Protein AF-0000000072269026 (afdb_homodimer)

Sequence (252 aa):
MTDRIDLPRPPQAQGARHLLASARHSLAGLRRLLQETAFRHELAGGAAGLALLLAGRASFPEILGAAVLFLLLVAAEALNTAIEVVVDHLAPGWAEFARDAKDLGSLAVLCLILANVAFVAYAILGMTDRIDLPRPPQAQGARHLLASARHSLAGLRRLLQETAFRHELAGGAAGLALLLAGRASFPEILGAAVLFLLLVAAEALNTAIEVVVDHLAPGWAEFARDAKDLGSLAVLCLILANVAFVAYAILG

Foldseek 3Di:
DDPPPPDPPDDDPCPVVVVVVVVVVVVVLVVVLVVDPVVVVLVVVLVVLLVLLVVLVFDPVLNVVLVVLSVVLVVLSSVLVVLLVVLCVVPVDDDDVSVVSNVVSVVSSVVSVVVSVVSSCVRNVD/DPPPPPPDPPCPVCVVVVVVVVVVVVVVLVVVLVVDPVVVVLVVVLVVLLVLLVVLVFDPVLNVVLVVLSVVLVVLSSVLVVLLVVLCVVPVDDDPVNVVSNVVSVVSSVVSVVVNVVSSCVRRVD

InterPro domains:
  IPR000829 DAGK family [PF01219] (25-121)
  IPR000829 DAGK family [PS01069] (77-88)
  IPR000829 DAGK family [PTHR34299] (12-125)
  IPR033718 Diacylglycerol kinase, prokaryotic [cd14264] (17-124)
  IPR036945 Diacylglycerol kinase (DAGK) superfamily [G3DSA:1.10.287.3610] (8-126)

Solvent-accessible surface area (backbone atoms only — not comparable to full-atom values): 13526 Å² total; per-residue (Å²): 136,82,78,77,77,78,70,76,74,85,75,78,72,49,55,61,50,43,49,50,52,42,48,53,34,18,52,52,15,46,61,58,45,63,71,35,67,70,48,48,51,49,52,52,48,50,52,50,50,51,52,49,35,60,75,59,64,47,51,68,70,53,50,50,51,51,52,38,43,48,33,53,35,52,19,42,45,25,44,31,49,21,50,42,40,51,34,42,70,76,36,76,66,89,43,68,70,43,52,51,51,47,52,52,32,51,47,58,36,47,54,36,50,50,52,44,52,51,50,54,49,46,59,65,72,104,136,84,78,79,78,78,71,76,74,77,73,66,70,53,50,58,51,42,46,51,51,48,47,54,54,49,53,52,50,48,58,58,44,63,71,33,67,70,49,50,52,47,51,51,50,50,51,52,51,50,51,50,36,60,74,60,63,46,51,67,69,54,50,49,51,51,50,53,42,47,51,52,33,52,50,41,45,51,52,31,50,52,50,44,55,53,36,45,69,77,37,78,63,90,42,70,55,46,51,49,26,47,15,13,25,43,28,20,38,48,31,35,49,51,37,43,52,53,50,52,50,43,59,64,69,105

Organism: Cereibacter sphaeroides (strain ATCC 17023 / DSM 158 / JCM 6121 / CCUG 31486 / LMG 2827 / NBRC 12203 / NCIMB 8253 / ATH 2.4.1.) (NCBI:txid272943)

Structure (mmCIF, N/CA/C/O backbone):
data_AF-0000000072269026-model_v1
#
loop_
_entity.id
_entity.type
_entity.pdbx_description
1 polymer 'Diacylglycerol kinase'
#
loop_
_atom_site.group_PDB
_atom_site.id
_atom_site.type_symbol
_atom_site.label_atom_id
_atom_site.label_alt_id
_atom_site.label_comp_id
_atom_site.label_asym_id
_atom_site.label_entity_id
_atom_site.label_seq_id
_atom_site.pdbx_PDB_ins_code
_atom_site.Cartn_x
_atom_site.Cartn_y
_atom_site.Cartn_z
_atom_site.occupancy
_atom_site.B_iso_or_equiv
_atom_site.auth_seq_id
_atom_site.auth_comp_id
_atom_site.auth_asym_id
_atom_site.auth_atom_id
_atom_site.pdbx_PDB_model_num
ATOM 1 N N . MET A 1 1 ? -41 28.266 20.516 1 33.44 1 MET A N 1
ATOM 2 C CA . MET A 1 1 ? -39.906 27.344 20.812 1 33.44 1 MET A CA 1
ATOM 3 C C . MET A 1 1 ? -39.875 26.203 19.812 1 33.44 1 MET A C 1
ATOM 5 O O . MET A 1 1 ? -40.625 25.234 19.922 1 33.44 1 MET A O 1
ATOM 9 N N . THR A 1 2 ? -39.781 26.406 18.469 1 36.34 2 THR A N 1
ATOM 10 C CA . THR A 1 2 ? -39.875 25.531 17.312 1 36.34 2 THR A CA 1
ATOM 11 C C . THR A 1 2 ? -38.75 24.516 17.297 1 36.34 2 THR A C 1
ATOM 13 O O . THR A 1 2 ? -37.562 24.891 17.344 1 36.34 2 THR A O 1
ATOM 16 N N . ASP A 1 3 ? -38.969 23.281 17.812 1 35.44 3 ASP A N 1
ATOM 17 C CA . ASP A 1 3 ? -38.156 22.078 17.859 1 35.44 3 ASP A CA 1
ATOM 18 C C . ASP A 1 3 ? -37.594 21.75 16.484 1 35.44 3 ASP A C 1
ATOM 20 O O . ASP A 1 3 ? -38.344 21.453 15.555 1 35.44 3 ASP A O 1
ATOM 24 N N . ARG A 1 4 ? -36.562 22.453 16.062 1 39.19 4 ARG A N 1
ATOM 25 C CA . ARG A 1 4 ? -35.812 22.031 14.875 1 39.19 4 ARG A CA 1
ATOM 26 C C . ARG A 1 4 ? -35.562 20.531 14.891 1 39.19 4 ARG A C 1
ATOM 28 O O . ARG A 1 4 ? -34.938 20 15.805 1 39.19 4 ARG A O 1
ATOM 35 N N . ILE A 1 5 ? -36.5 19.703 14.43 1 35.91 5 ILE A N 1
ATOM 36 C CA . ILE A 1 5 ? -36.406 18.266 14.219 1 35.91 5 ILE A CA 1
ATOM 37 C C . ILE A 1 5 ? -35.094 17.953 13.477 1 35.91 5 ILE A C 1
ATOM 39 O O . ILE A 1 5 ? -34.875 18.438 12.367 1 35.91 5 ILE A O 1
ATOM 43 N N . ASP A 1 6 ? -33.969 17.75 14.164 1 36.75 6 ASP A N 1
ATOM 44 C CA . ASP A 1 6 ? -32.719 17.172 13.672 1 36.75 6 ASP A CA 1
ATOM 45 C C . ASP A 1 6 ? -32.969 15.914 12.844 1 36.75 6 ASP A C 1
ATOM 47 O O . ASP A 1 6 ? -33.406 14.898 13.375 1 36.75 6 ASP A O 1
ATOM 51 N N . LEU A 1 7 ? -33.531 15.977 11.672 1 37.97 7 LEU A N 1
ATOM 52 C CA . LEU A 1 7 ? -33.656 14.797 10.82 1 37.97 7 LEU A CA 1
ATOM 53 C C . LEU A 1 7 ? -32.344 14.031 10.742 1 37.97 7 LEU A C 1
ATOM 55 O O . LEU A 1 7 ? -31.281 14.633 10.672 1 37.97 7 LEU A O 1
ATOM 59 N N . PRO A 1 8 ? -32.312 12.742 11.195 1 36.38 8 PRO A N 1
ATOM 60 C CA . PRO A 1 8 ? -31.094 11.906 11.172 1 36.38 8 PRO A CA 1
ATOM 61 C C . PRO A 1 8 ? -30.484 11.805 9.781 1 36.38 8 PRO A C 1
ATOM 63 O O . PRO A 1 8 ? -31.188 11.914 8.773 1 36.38 8 PRO A O 1
ATOM 66 N N . ARG A 1 9 ? -29.375 12.336 9.453 1 39.66 9 ARG A N 1
ATOM 67 C CA . ARG A 1 9 ? -28.641 12.133 8.211 1 39.66 9 ARG A CA 1
ATOM 68 C C . ARG A 1 9 ? -28.719 10.68 7.754 1 39.66 9 ARG A C 1
ATOM 7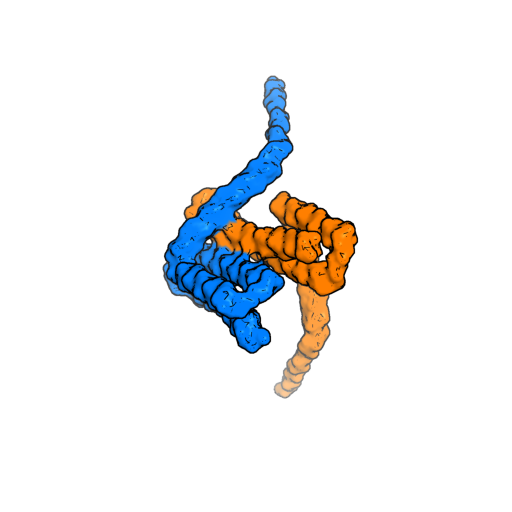0 O O . ARG A 1 9 ? -28.562 9.766 8.555 1 39.66 9 ARG A O 1
ATOM 77 N N . PRO A 1 10 ? -29.453 10.375 6.711 1 37.47 10 PRO A N 1
ATOM 78 C CA . PRO A 1 10 ? -29.625 8.984 6.305 1 37.47 10 PRO A CA 1
ATOM 79 C C . PRO A 1 10 ? -28.328 8.195 6.289 1 37.47 10 PRO A C 1
ATOM 81 O O . PRO A 1 10 ? -27.281 8.727 5.891 1 37.47 10 PRO A O 1
ATOM 84 N N . PRO A 1 11 ? -28.172 7.184 7.105 1 35.5 11 PRO A N 1
ATOM 85 C CA . PRO A 1 11 ? -27.016 6.32 7.379 1 35.5 11 PRO A CA 1
ATOM 86 C C . PRO A 1 11 ? -26.438 5.699 6.109 1 35.5 11 PRO A C 1
ATOM 88 O O . PRO A 1 11 ? -25.234 5.43 6.051 1 35.5 11 PRO A O 1
ATOM 91 N N . GLN A 1 12 ? -27.188 4.805 5.273 1 37.12 12 GLN A N 1
ATOM 92 C CA . GLN A 1 12 ? -26.969 3.473 4.719 1 37.12 12 GLN A CA 1
ATOM 93 C C . GLN A 1 12 ? -26.141 3.541 3.438 1 37.12 12 GLN A C 1
ATOM 95 O O . GLN A 1 12 ? -25.656 2.518 2.951 1 37.12 12 GLN A O 1
ATOM 100 N N . ALA A 1 13 ? -26.469 4.328 2.504 1 38.69 13 ALA A N 1
ATOM 101 C CA . ALA A 1 13 ? -25.953 4.418 1.138 1 38.69 13 ALA A CA 1
ATOM 102 C C . ALA A 1 13 ? -24.469 4.762 1.13 1 38.69 13 ALA A C 1
ATOM 104 O O . ALA A 1 13 ? -23.875 4.953 0.066 1 38.69 13 ALA A O 1
ATOM 105 N N . GLN A 1 14 ? -23.844 5.012 2.162 1 42.94 14 GLN A N 1
ATOM 106 C CA . GLN A 1 14 ? -22.516 5.535 2.461 1 42.94 14 GLN A CA 1
ATOM 107 C C . GLN A 1 14 ? -21.438 4.5 2.17 1 42.94 14 GLN A C 1
ATOM 109 O O . GLN A 1 14 ? -20.281 4.852 1.914 1 42.94 14 GLN A O 1
ATOM 114 N N . GLY A 1 15 ? -21.906 3.291 2.266 1 40.97 15 GLY A N 1
ATOM 115 C CA . GLY A 1 15 ? -20.891 2.271 2.152 1 40.97 15 GLY A CA 1
ATOM 116 C C . GLY A 1 15 ? -20.266 2.191 0.767 1 40.97 15 GLY A C 1
ATOM 117 O O . GLY A 1 15 ? -19.047 2.326 0.612 1 40.97 15 GLY A O 1
ATOM 118 N N . ALA A 1 16 ? -21.188 1.734 -0.17 1 46.28 16 ALA A N 1
ATOM 119 C CA . ALA A 1 16 ? -20.734 1.634 -1.555 1 46.28 16 ALA A CA 1
ATOM 120 C C . ALA A 1 16 ? -20.25 2.984 -2.072 1 46.28 16 ALA A C 1
ATOM 122 O O . ALA A 1 16 ? -19.281 3.053 -2.834 1 46.28 16 ALA A O 1
ATOM 123 N N . ARG A 1 17 ? -21.078 3.879 -1.782 1 43.44 17 ARG A N 1
ATOM 124 C CA . ARG A 1 17 ? -20.672 5.223 -2.174 1 43.44 17 ARG A CA 1
ATOM 125 C C . ARG A 1 17 ? -19.297 5.57 -1.589 1 43.44 17 ARG A C 1
ATOM 127 O O . ARG A 1 17 ? -18.516 6.285 -2.213 1 43.44 17 ARG A O 1
ATOM 134 N N . HIS A 1 18 ? -19.172 4.961 -0.361 1 53.09 18 HIS A N 1
ATOM 135 C CA . HIS A 1 18 ? -17.875 5.148 0.279 1 53.09 18 HIS A CA 1
ATOM 136 C C . HIS A 1 18 ? -16.797 4.348 -0.428 1 53.09 18 HIS A C 1
ATOM 138 O O . HIS A 1 18 ? -15.672 4.836 -0.617 1 53.09 18 HIS A O 1
ATOM 144 N N . LEU A 1 19 ? -17.297 3.199 -0.95 1 57.72 19 LEU A N 1
ATOM 145 C CA . LEU A 1 19 ? -16.328 2.406 -1.703 1 57.72 19 LEU A CA 1
ATOM 146 C C . LEU A 1 19 ? -15.992 3.082 -3.027 1 57.72 19 LEU A C 1
ATOM 148 O O . LEU A 1 19 ? -14.82 3.117 -3.426 1 57.72 19 LEU A O 1
ATOM 152 N N . LEU A 1 20 ? -17.062 3.525 -3.688 1 56.41 20 LEU A N 1
ATOM 153 C CA . LEU A 1 20 ? -16.859 4.223 -4.957 1 56.41 20 LEU A CA 1
ATOM 154 C C . LEU A 1 20 ? -16.109 5.527 -4.75 1 56.41 20 LEU A C 1
ATOM 156 O O . LEU A 1 20 ? -15.273 5.906 -5.578 1 56.41 20 LEU A O 1
ATOM 160 N N . ALA A 1 21 ? -16.547 6.258 -3.764 1 61.12 21 ALA A N 1
ATOM 161 C CA . ALA A 1 21 ? -15.812 7.473 -3.447 1 61.12 21 ALA A CA 1
ATOM 162 C C . ALA A 1 21 ? -14.344 7.168 -3.172 1 61.12 21 ALA A C 1
ATOM 164 O O . ALA A 1 21 ? -13.453 7.902 -3.611 1 61.12 21 ALA A O 1
ATOM 165 N N . SER A 1 22 ? -14.211 5.977 -2.723 1 72.81 22 SER A N 1
ATOM 166 C CA . SER A 1 22 ? -12.852 5.52 -2.471 1 72.81 22 SER A CA 1
ATOM 167 C C . SER A 1 22 ? -12.125 5.199 -3.775 1 72.81 22 SER A C 1
ATOM 169 O O . SER A 1 22 ? -10.961 5.551 -3.941 1 72.81 22 SER A O 1
ATOM 171 N N . ALA A 1 23 ? -12.883 4.762 -4.73 1 84.62 23 ALA A N 1
ATOM 172 C CA . ALA A 1 23 ? -12.273 4.469 -6.027 1 84.62 23 ALA A CA 1
ATOM 173 C C . ALA A 1 23 ? -11.852 5.75 -6.738 1 84.62 23 ALA A C 1
ATOM 175 O O . ALA A 1 23 ? -10.797 5.789 -7.379 1 84.62 23 ALA A O 1
ATOM 176 N N . ARG A 1 24 ? -12.625 6.754 -6.582 1 89.81 24 ARG A N 1
ATOM 177 C CA . ARG A 1 24 ? -12.281 8.047 -7.172 1 89.81 24 ARG A CA 1
ATOM 178 C C . ARG A 1 24 ? -11.016 8.617 -6.543 1 89.81 24 ARG A C 1
ATOM 180 O O . ARG A 1 24 ? -10.164 9.164 -7.246 1 89.81 24 ARG A O 1
ATOM 187 N N . HIS A 1 25 ? -10.906 8.492 -5.27 1 93.38 25 HIS A N 1
ATOM 188 C CA . HIS A 1 25 ? -9.719 8.969 -4.574 1 93.38 25 HIS A CA 1
ATOM 189 C C . HIS A 1 25 ? -8.477 8.195 -5.012 1 93.38 25 HIS A C 1
ATOM 191 O O . HIS A 1 25 ? -7.426 8.789 -5.258 1 93.38 25 HIS A O 1
ATOM 197 N N . SER A 1 26 ? -8.664 6.953 -5.152 1 96.12 26 SER A N 1
ATOM 198 C CA . SER A 1 26 ? -7.539 6.121 -5.562 1 96.12 26 SER A CA 1
ATOM 199 C C . SER A 1 26 ? -7.125 6.422 -7 1 96.12 26 SER A C 1
ATOM 201 O O . SER A 1 26 ? -5.93 6.445 -7.312 1 96.12 26 SER A O 1
ATOM 203 N N . LEU A 1 27 ? -8.07 6.684 -7.883 1 96.44 27 LEU A N 1
ATOM 204 C CA . LEU A 1 27 ? -7.754 7.035 -9.258 1 96.44 27 LEU A CA 1
ATOM 205 C C . LEU A 1 27 ? -7.047 8.383 -9.328 1 96.44 27 LEU A C 1
ATOM 207 O O . LEU A 1 27 ? -6.121 8.57 -10.125 1 96.44 27 LEU A O 1
ATOM 211 N N . ALA A 1 28 ? -7.48 9.281 -8.539 1 97.5 28 ALA A N 1
ATOM 212 C CA . ALA A 1 28 ? -6.785 10.562 -8.453 1 97.5 28 ALA A CA 1
ATOM 213 C C . ALA A 1 28 ? -5.359 10.383 -7.945 1 97.5 28 ALA A C 1
ATOM 215 O O . ALA A 1 28 ? -4.434 11.039 -8.43 1 97.5 28 ALA A O 1
ATOM 216 N N . GLY A 1 29 ? -5.199 9.492 -6.973 1 98.19 29 GLY A N 1
ATOM 217 C CA . GLY A 1 29 ? -3.869 9.148 -6.5 1 98.19 29 GLY A CA 1
ATOM 218 C C . GLY A 1 29 ? -2.975 8.586 -7.586 1 98.19 29 GLY A C 1
ATOM 219 O O . GLY A 1 29 ? -1.787 8.906 -7.652 1 98.19 29 GLY A O 1
ATOM 220 N N . LEU A 1 30 ? -3.592 7.82 -8.406 1 98.44 30 LEU A N 1
ATOM 221 C CA . LEU A 1 30 ? -2.842 7.25 -9.523 1 98.44 30 LEU A CA 1
ATOM 222 C C . LEU A 1 30 ? -2.414 8.336 -10.5 1 98.44 30 LEU A C 1
ATOM 224 O O . LEU A 1 30 ? -1.271 8.344 -10.969 1 98.44 30 LEU A O 1
ATOM 228 N N . ARG A 1 31 ? -3.307 9.195 -10.859 1 98.19 31 ARG A N 1
ATOM 229 C CA . ARG A 1 31 ? -2.973 10.305 -11.742 1 98.19 31 ARG A CA 1
ATOM 230 C C . ARG A 1 31 ? -1.84 11.148 -11.156 1 98.19 31 ARG A C 1
ATOM 232 O O . ARG A 1 31 ? -0.935 11.562 -11.883 1 98.19 31 ARG A O 1
ATOM 239 N N . ARG A 1 32 ? -1.885 11.367 -9.898 1 98.31 32 ARG A N 1
ATOM 240 C CA . ARG A 1 32 ? -0.821 12.102 -9.227 1 98.31 32 ARG A CA 1
ATOM 241 C C . ARG A 1 32 ? 0.497 11.336 -9.281 1 98.31 32 ARG A C 1
ATOM 243 O O . ARG A 1 32 ? 1.552 11.922 -9.531 1 98.31 32 ARG A O 1
ATOM 250 N N . LEU A 1 33 ? 0.414 10.086 -9.008 1 98.62 33 LEU A N 1
ATOM 251 C CA . LEU A 1 33 ? 1.604 9.242 -8.961 1 98.62 33 LEU A CA 1
ATOM 252 C C . LEU A 1 33 ? 2.254 9.156 -10.344 1 98.62 33 LEU A C 1
ATOM 254 O O . LEU A 1 33 ? 3.48 9.078 -10.445 1 98.62 33 LEU A O 1
ATOM 258 N N . LEU A 1 34 ? 1.464 9.211 -11.383 1 98.56 34 LEU A N 1
ATOM 259 C CA . LEU A 1 34 ? 1.947 9.109 -12.75 1 98.56 34 LEU A CA 1
ATOM 260 C C . LEU A 1 34 ? 2.809 10.32 -13.117 1 98.56 34 LEU A C 1
ATOM 262 O O . LEU A 1 34 ? 3.549 10.281 -14.102 1 98.56 34 LEU A O 1
ATOM 266 N N . GLN A 1 35 ? 2.736 11.312 -12.367 1 98.31 35 GLN A N 1
ATOM 267 C CA . GLN A 1 35 ? 3.543 12.5 -12.625 1 98.31 35 GLN A CA 1
ATOM 268 C C . GLN A 1 35 ? 4.98 12.305 -12.148 1 98.31 35 GLN A C 1
ATOM 270 O O . GLN A 1 35 ? 5.863 13.094 -12.484 1 98.31 35 GLN A O 1
ATOM 275 N N . GLU A 1 36 ? 5.215 11.312 -11.359 1 98.5 36 GLU A N 1
ATOM 276 C CA . GLU A 1 36 ? 6.547 11.031 -10.82 1 98.5 36 GLU A CA 1
ATOM 277 C C . GLU A 1 36 ? 7.398 10.266 -11.828 1 98.5 36 GLU A C 1
ATOM 279 O O . GLU A 1 36 ? 6.996 9.203 -12.305 1 98.5 36 GLU A O 1
ATOM 284 N N . THR A 1 37 ? 8.578 10.789 -12.102 1 98.25 37 THR A N 1
ATOM 285 C CA . THR A 1 37 ? 9.5 10.125 -13.016 1 98.25 37 THR A CA 1
ATOM 286 C C . THR A 1 37 ? 9.859 8.734 -12.5 1 98.25 37 THR A C 1
ATOM 288 O O . THR A 1 37 ? 9.898 7.773 -13.273 1 98.25 37 THR A O 1
ATOM 291 N N . ALA A 1 38 ? 10.125 8.633 -11.195 1 98.19 38 ALA A N 1
ATOM 292 C CA . ALA A 1 38 ? 10.469 7.348 -10.594 1 98.19 38 ALA A CA 1
ATOM 293 C C . ALA A 1 38 ? 9.375 6.316 -10.852 1 98.19 38 ALA A C 1
ATOM 295 O O . ALA A 1 38 ? 9.664 5.16 -11.172 1 98.19 38 ALA A O 1
ATOM 296 N N . PHE A 1 39 ? 8.133 6.711 -10.742 1 98.75 39 PHE A N 1
ATOM 297 C CA . PHE A 1 39 ? 7.039 5.77 -10.945 1 98.75 39 PHE A CA 1
ATOM 298 C C . PHE A 1 39 ? 6.953 5.34 -12.406 1 98.75 39 PHE A C 1
ATOM 300 O O . PHE A 1 39 ? 6.695 4.172 -12.695 1 98.75 39 PHE A O 1
ATOM 307 N N . ARG A 1 40 ? 7.129 6.211 -13.305 1 98.75 40 ARG A N 1
ATOM 308 C CA . ARG A 1 40 ? 7.121 5.871 -14.719 1 98.75 40 ARG A CA 1
ATOM 309 C C . ARG A 1 40 ? 8.211 4.852 -15.047 1 98.75 40 ARG A C 1
ATOM 311 O O . ARG A 1 40 ? 8.008 3.953 -15.859 1 98.75 40 ARG A O 1
ATOM 318 N N . HIS A 1 41 ? 9.328 5.008 -14.422 1 98.56 41 HIS A N 1
ATOM 319 C CA . HIS A 1 41 ? 10.391 4.02 -14.586 1 98.56 41 HIS A CA 1
ATOM 320 C C . HIS A 1 41 ? 9.984 2.668 -14.016 1 98.56 41 HIS A C 1
ATOM 322 O O . HIS A 1 41 ? 10.266 1.626 -14.609 1 98.56 41 HIS A O 1
ATOM 328 N N . GLU A 1 42 ? 9.352 2.705 -12.898 1 98.81 42 GLU A N 1
ATOM 329 C CA . GLU A 1 42 ? 8.883 1.464 -12.289 1 98.81 42 GLU A CA 1
ATOM 330 C C . GLU A 1 42 ? 7.848 0.773 -13.172 1 98.81 42 GLU A C 1
ATOM 332 O O . GLU A 1 42 ? 7.859 -0.451 -13.312 1 98.81 42 GLU A O 1
ATOM 337 N N . LEU A 1 43 ? 6.941 1.557 -13.742 1 98.75 43 LEU A N 1
ATOM 338 C CA . LEU A 1 43 ? 5.949 0.993 -14.648 1 98.75 43 LEU A CA 1
ATOM 339 C C . LEU A 1 43 ? 6.621 0.333 -15.852 1 98.75 43 LEU A C 1
ATOM 341 O O . LEU A 1 43 ? 6.23 -0.76 -16.266 1 98.75 43 LEU A O 1
ATOM 345 N N . ALA A 1 44 ? 7.582 1.007 -16.391 1 98.62 44 ALA A N 1
ATOM 346 C CA . ALA A 1 44 ? 8.336 0.445 -17.516 1 98.62 44 ALA A CA 1
ATOM 347 C C . ALA A 1 44 ? 9.047 -0.84 -17.109 1 98.62 44 ALA A C 1
ATOM 349 O O . ALA A 1 44 ? 9.039 -1.826 -17.844 1 98.62 44 ALA A O 1
ATOM 350 N N . GLY A 1 45 ? 9.68 -0.799 -15.953 1 98.56 45 GLY A N 1
ATOM 351 C CA . GLY A 1 45 ? 10.32 -1.999 -15.43 1 98.56 45 GLY A CA 1
ATOM 352 C C . GLY A 1 45 ? 9.344 -3.145 -15.219 1 98.56 45 GLY A C 1
ATOM 353 O O . GLY A 1 45 ? 9.648 -4.293 -15.531 1 98.56 45 GLY A O 1
ATOM 354 N N . GLY A 1 46 ? 8.195 -2.801 -14.609 1 98.5 46 GLY A N 1
ATOM 355 C CA . GLY A 1 46 ? 7.168 -3.812 -14.438 1 98.5 46 GLY A CA 1
ATOM 356 C C . GLY A 1 46 ? 6.715 -4.434 -15.75 1 98.5 46 GLY A C 1
ATOM 357 O O . GLY A 1 46 ? 6.543 -5.648 -15.836 1 98.5 46 GLY A O 1
ATOM 358 N N . ALA A 1 47 ? 6.512 -3.613 -16.766 1 98.44 47 ALA A N 1
ATOM 359 C CA . ALA A 1 47 ? 6.121 -4.094 -18.094 1 98.44 47 ALA A CA 1
ATOM 360 C C . ALA A 1 47 ? 7.199 -4.992 -18.688 1 98.44 47 ALA A C 1
ATOM 362 O O . ALA A 1 47 ? 6.898 -6.035 -19.266 1 98.44 47 ALA A O 1
ATOM 363 N N . ALA A 1 48 ? 8.367 -4.605 -18.578 1 98.25 48 ALA A N 1
ATOM 364 C CA . ALA A 1 48 ? 9.484 -5.414 -19.062 1 98.25 48 ALA A CA 1
ATOM 365 C C . ALA A 1 48 ? 9.547 -6.754 -18.344 1 98.25 48 ALA A C 1
ATOM 367 O O . ALA A 1 48 ? 9.758 -7.797 -18.969 1 98.25 48 ALA A O 1
ATOM 368 N N . GLY A 1 49 ? 9.43 -6.73 -17.031 1 98.12 49 GLY A N 1
ATOM 369 C CA . GLY A 1 49 ? 9.414 -7.965 -16.266 1 98.12 49 GLY A CA 1
ATOM 370 C C . GLY A 1 49 ? 8.305 -8.914 -16.688 1 98.12 49 GLY A C 1
ATOM 371 O O . GLY A 1 49 ? 8.539 -10.117 -16.828 1 98.12 49 GLY A O 1
ATOM 372 N N . LEU A 1 50 ? 7.164 -8.312 -16.891 1 97.88 50 LEU A N 1
ATOM 373 C CA . LEU A 1 50 ? 6.043 -9.141 -17.328 1 97.88 50 LEU A CA 1
ATOM 374 C C . LEU A 1 50 ? 6.328 -9.75 -18.703 1 97.88 50 LEU A C 1
ATOM 376 O O . LEU A 1 50 ? 6.051 -10.93 -18.922 1 97.88 50 LEU A O 1
ATOM 380 N N . ALA A 1 51 ? 6.855 -8.977 -19.609 1 97.94 51 ALA A N 1
ATOM 381 C CA . ALA A 1 51 ? 7.207 -9.461 -20.938 1 97.94 51 ALA A CA 1
ATOM 382 C C . ALA A 1 51 ? 8.203 -10.617 -20.844 1 97.94 51 ALA A C 1
ATOM 384 O O . ALA A 1 51 ? 8.078 -11.609 -21.562 1 97.94 51 ALA A O 1
ATOM 385 N N . LEU A 1 52 ? 9.141 -10.5 -19.984 1 97.81 52 LEU A N 1
ATOM 386 C CA . LEU A 1 52 ? 10.148 -11.539 -19.797 1 97.81 52 LEU A CA 1
ATOM 387 C C . LEU A 1 52 ? 9.516 -12.812 -19.266 1 97.81 52 LEU A C 1
ATOM 389 O O . LEU A 1 52 ? 9.867 -13.914 -19.703 1 97.81 52 LEU A O 1
ATOM 393 N N . LEU A 1 53 ? 8.625 -12.633 -18.359 1 98.19 53 LEU A N 1
ATOM 394 C CA . LEU A 1 53 ? 7.965 -13.797 -17.781 1 98.19 53 LEU A CA 1
ATOM 395 C C . LEU A 1 53 ? 7.129 -14.523 -18.828 1 98.19 53 LEU A C 1
ATOM 397 O O . LEU A 1 53 ? 7.133 -15.758 -18.875 1 98.19 53 LEU A O 1
ATOM 401 N N . LEU A 1 54 ? 6.461 -13.75 -19.625 1 97 54 LEU A N 1
ATOM 402 C CA . LEU A 1 54 ? 5.637 -14.352 -20.672 1 97 54 LEU A CA 1
ATOM 403 C C . LEU A 1 54 ? 6.504 -15.016 -21.734 1 97 54 LEU A C 1
ATOM 405 O O . LEU A 1 54 ? 6.199 -16.125 -22.188 1 97 54 LEU A O 1
ATOM 409 N N . ALA A 1 55 ? 7.574 -14.43 -22.062 1 96.62 55 ALA A N 1
ATOM 410 C CA . ALA A 1 55 ? 8.5 -14.984 -23.047 1 96.62 55 ALA A CA 1
ATOM 411 C C . ALA A 1 55 ? 9.156 -16.266 -22.516 1 96.62 55 ALA A C 1
ATOM 413 O O . ALA A 1 55 ? 9.43 -17.188 -23.297 1 96.62 55 ALA A O 1
ATOM 414 N N . GLY A 1 56 ? 9.344 -16.25 -21.25 1 95.88 56 GLY A N 1
ATOM 415 C CA . GLY A 1 56 ? 9.977 -17.406 -20.609 1 95.88 56 GLY A CA 1
ATOM 416 C C . GLY A 1 56 ? 8.984 -18.5 -20.25 1 95.88 56 GLY A C 1
ATOM 417 O O . GLY A 1 56 ? 9.359 -19.484 -19.625 1 95.88 56 GLY A O 1
ATOM 418 N N . ARG A 1 57 ? 7.68 -18.312 -20.547 1 95.88 57 ARG A N 1
ATOM 419 C CA . ARG A 1 57 ? 6.609 -19.266 -20.281 1 95.88 57 ARG A CA 1
ATOM 420 C C . ARG A 1 57 ? 6.492 -19.562 -18.797 1 95.88 57 ARG A C 1
ATOM 422 O O . ARG A 1 57 ? 6.379 -20.734 -18.391 1 95.88 57 ARG A O 1
ATOM 429 N N . ALA A 1 58 ? 6.629 -18.516 -18.078 1 96.31 58 ALA A N 1
ATOM 430 C CA . ALA A 1 58 ? 6.43 -18.641 -16.625 1 96.31 58 ALA A CA 1
ATOM 431 C C . ALA A 1 58 ? 5.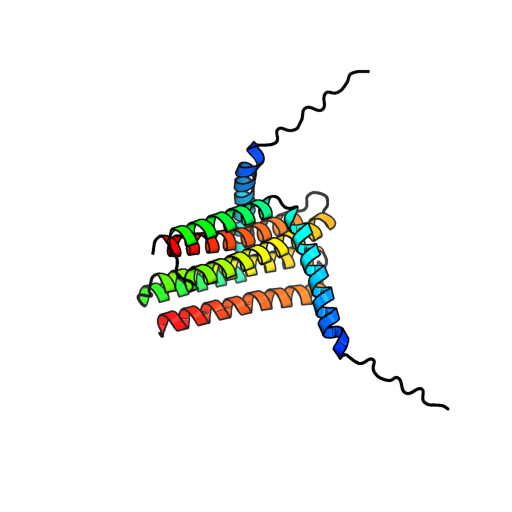051 -19.219 -16.312 1 96.31 58 ALA A C 1
ATOM 433 O O . ALA A 1 58 ? 4.086 -18.953 -17.047 1 96.31 58 ALA A O 1
ATOM 434 N N . SER A 1 59 ? 4.984 -19.984 -15.211 1 95.56 59 SER A N 1
ATOM 435 C CA . SER A 1 59 ? 3.709 -20.547 -14.773 1 95.56 59 SER A CA 1
ATOM 436 C C . SER A 1 59 ? 2.775 -19.453 -14.258 1 95.56 59 SER A C 1
ATOM 438 O O . SER A 1 59 ? 3.217 -18.344 -13.953 1 95.56 59 SER A O 1
ATOM 440 N N . PHE A 1 60 ? 1.525 -19.781 -14.148 1 94.38 60 PHE A N 1
ATOM 441 C CA . PHE A 1 60 ? 0.536 -18.828 -13.672 1 94.38 60 PHE A CA 1
ATOM 442 C C . PHE A 1 60 ? 0.859 -18.375 -12.25 1 94.38 60 PHE A C 1
ATOM 444 O O . PHE A 1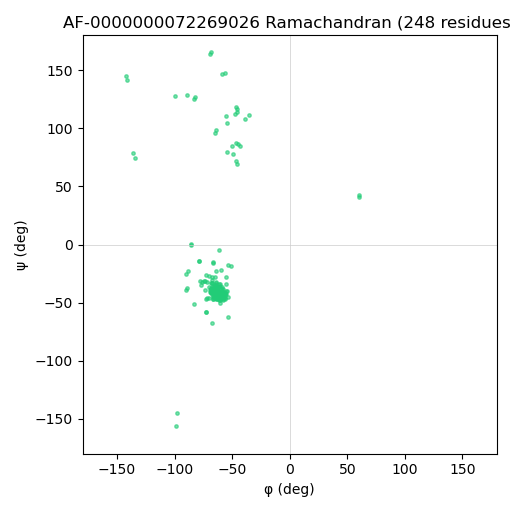 60 ? 0.798 -17.172 -11.945 1 94.38 60 PHE A O 1
ATOM 451 N N . PRO A 1 61 ? 1.277 -19.328 -11.352 1 94.31 61 PRO A N 1
ATOM 452 C CA . PRO A 1 61 ? 1.657 -18.875 -10.008 1 94.31 61 PRO A CA 1
ATOM 453 C C . PRO A 1 61 ? 2.832 -17.906 -10.031 1 94.31 61 PRO A C 1
ATOM 455 O O . PRO A 1 61 ? 2.893 -16.984 -9.211 1 94.31 61 PRO A O 1
ATOM 458 N N . GLU A 1 62 ? 3.723 -18.094 -10.93 1 96.81 62 GLU A N 1
ATOM 459 C CA . GLU A 1 62 ? 4.859 -17.188 -11.055 1 96.81 62 GLU A CA 1
ATOM 460 C C . GLU A 1 62 ? 4.41 -15.805 -11.523 1 96.81 62 GLU A C 1
ATOM 462 O O . GLU A 1 62 ? 4.871 -14.781 -11.008 1 96.81 62 GLU A O 1
ATOM 467 N N . ILE A 1 63 ? 3.492 -15.773 -12.406 1 97.31 63 ILE A N 1
ATOM 468 C CA . ILE A 1 63 ? 2.975 -14.508 -12.914 1 97.31 63 ILE A CA 1
ATOM 469 C C . ILE A 1 63 ? 2.176 -13.797 -11.828 1 97.31 63 ILE 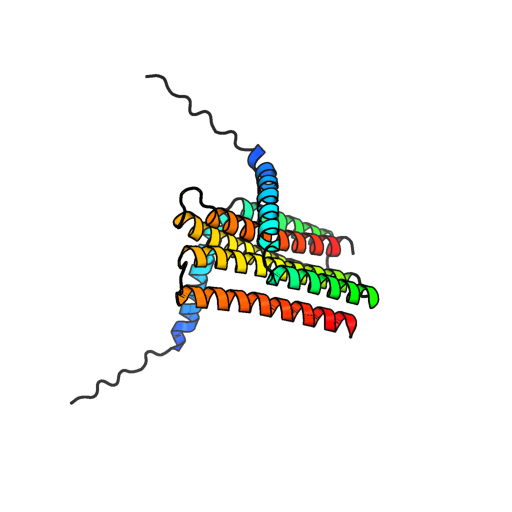A C 1
ATOM 471 O O . ILE A 1 63 ? 2.311 -12.586 -11.641 1 97.31 63 ILE A O 1
ATOM 475 N N . LEU A 1 64 ? 1.431 -14.586 -11.148 1 97.12 64 LEU A N 1
ATOM 476 C CA . LEU A 1 64 ? 0.646 -14.016 -10.062 1 97.12 64 LEU A CA 1
ATOM 477 C C . LEU A 1 64 ? 1.556 -13.445 -8.977 1 97.12 64 LEU A C 1
ATOM 479 O O . LEU A 1 64 ? 1.306 -12.352 -8.469 1 97.12 64 LEU A O 1
ATOM 483 N N . GLY A 1 65 ? 2.549 -14.195 -8.617 1 97.31 65 GLY A N 1
ATOM 484 C CA . GLY A 1 65 ? 3.508 -13.703 -7.641 1 97.31 65 GLY A CA 1
ATOM 485 C C . GLY A 1 65 ? 4.164 -12.398 -8.047 1 97.31 65 GLY A C 1
ATOM 486 O O . GLY A 1 65 ? 4.309 -11.484 -7.234 1 97.31 65 GLY A O 1
ATOM 487 N N . ALA A 1 66 ? 4.535 -12.312 -9.312 1 98.44 66 ALA A N 1
ATOM 488 C CA . ALA A 1 66 ? 5.152 -11.086 -9.828 1 98.44 66 ALA A CA 1
ATOM 489 C C . ALA A 1 66 ? 4.172 -9.922 -9.789 1 98.44 66 ALA A C 1
ATOM 491 O O . ALA A 1 66 ? 4.551 -8.797 -9.445 1 98.44 66 ALA A O 1
ATOM 492 N N . ALA A 1 67 ? 2.961 -10.219 -10.156 1 98.38 67 ALA A N 1
ATOM 493 C CA . ALA A 1 67 ? 1.936 -9.172 -10.141 1 98.38 67 ALA A CA 1
ATOM 494 C C . ALA A 1 67 ? 1.706 -8.648 -8.727 1 98.38 67 ALA A C 1
ATOM 496 O O . ALA A 1 67 ? 1.593 -7.434 -8.523 1 98.38 67 ALA A O 1
ATOM 497 N N . VAL A 1 68 ? 1.657 -9.531 -7.758 1 98.56 68 VAL A N 1
ATOM 498 C CA . VAL A 1 68 ? 1.449 -9.164 -6.359 1 98.56 68 VAL A CA 1
ATOM 499 C C . VAL A 1 68 ? 2.621 -8.312 -5.871 1 98.56 68 VAL A C 1
ATOM 501 O O . VAL A 1 68 ? 2.422 -7.273 -5.238 1 98.56 68 VAL A O 1
ATOM 504 N N . LEU A 1 69 ? 3.805 -8.727 -6.191 1 98.69 69 LEU A N 1
ATOM 505 C CA . LEU A 1 69 ? 4.988 -7.98 -5.781 1 98.69 69 LEU A CA 1
ATOM 506 C C . LEU A 1 69 ? 5.008 -6.598 -6.426 1 98.69 69 LEU A C 1
ATOM 508 O O . LEU A 1 69 ? 5.41 -5.617 -5.793 1 98.69 69 LEU A O 1
ATOM 512 N N . PHE A 1 70 ? 4.613 -6.52 -7.629 1 98.88 70 PHE A N 1
ATOM 513 C CA . PHE A 1 70 ? 4.586 -5.234 -8.32 1 98.88 70 PHE A CA 1
ATOM 514 C C . PHE A 1 70 ? 3.564 -4.301 -7.688 1 98.88 70 PHE A C 1
ATOM 516 O O . PHE A 1 70 ? 3.822 -3.105 -7.531 1 98.88 70 PHE A O 1
ATOM 523 N N . LEU A 1 71 ? 2.406 -4.863 -7.344 1 98.81 71 LEU A N 1
ATOM 524 C CA . LEU A 1 71 ? 1.396 -4.051 -6.672 1 98.81 71 LEU A CA 1
ATOM 525 C C . LEU A 1 71 ? 1.914 -3.537 -5.332 1 98.81 71 LEU A C 1
ATOM 527 O O . LEU A 1 71 ? 1.603 -2.414 -4.934 1 98.81 71 LEU A O 1
ATOM 531 N N . LEU A 1 72 ? 2.697 -4.336 -4.621 1 98.81 72 LEU A N 1
ATOM 532 C CA . LEU A 1 72 ? 3.336 -3.895 -3.387 1 98.81 72 LEU A CA 1
ATOM 533 C C . LEU A 1 72 ? 4.309 -2.752 -3.656 1 98.81 72 LEU A C 1
ATOM 535 O O . LEU A 1 72 ? 4.41 -1.815 -2.861 1 98.81 72 LEU A O 1
ATOM 539 N N . LEU A 1 73 ? 5.004 -2.83 -4.762 1 98.94 73 LEU A N 1
ATOM 540 C CA . LEU A 1 73 ? 5.918 -1.765 -5.152 1 98.94 73 LEU A CA 1
ATOM 541 C C . LEU A 1 73 ? 5.164 -0.468 -5.422 1 98.94 73 LEU A C 1
ATOM 543 O O . LEU A 1 73 ? 5.57 0.601 -4.961 1 98.94 73 LEU A O 1
ATOM 547 N N . VAL A 1 74 ? 4.062 -0.566 -6.168 1 98.88 74 VAL A N 1
ATOM 548 C CA . VAL A 1 74 ? 3.25 0.609 -6.461 1 98.88 74 VAL A CA 1
ATOM 549 C C . VAL A 1 74 ? 2.73 1.216 -5.16 1 98.88 74 VAL A C 1
ATOM 551 O O . VAL A 1 74 ? 2.756 2.436 -4.98 1 98.88 74 VAL A O 1
ATOM 554 N N . ALA A 1 75 ? 2.307 0.377 -4.227 1 98.88 75 ALA A N 1
ATOM 555 C CA . ALA A 1 75 ? 1.815 0.847 -2.934 1 98.88 75 ALA A CA 1
ATOM 556 C C . ALA A 1 75 ? 2.906 1.592 -2.172 1 98.88 75 ALA A C 1
ATOM 558 O O . ALA A 1 75 ? 2.662 2.662 -1.61 1 98.88 75 ALA A O 1
ATOM 559 N N . ALA A 1 76 ? 4.098 1.062 -2.166 1 98.88 76 ALA A N 1
ATOM 560 C CA . ALA A 1 76 ? 5.211 1.7 -1.47 1 98.88 76 ALA A CA 1
ATOM 561 C C . ALA A 1 76 ? 5.559 3.043 -2.105 1 98.88 76 ALA A C 1
ATOM 563 O O . ALA A 1 76 ? 5.82 4.023 -1.402 1 98.88 76 ALA A O 1
ATOM 564 N N . GLU A 1 77 ? 5.613 3.092 -3.398 1 98.94 77 GLU A N 1
ATOM 565 C CA . GLU A 1 77 ? 5.898 4.332 -4.109 1 98.94 77 GLU A CA 1
ATOM 566 C C . GLU A 1 77 ? 4.824 5.387 -3.834 1 98.94 77 GLU A C 1
ATOM 568 O O . GLU A 1 77 ? 5.137 6.566 -3.672 1 98.94 77 GLU A O 1
ATOM 573 N N . ALA A 1 78 ? 3.561 4.922 -3.824 1 98.88 78 ALA A N 1
ATOM 574 C CA . ALA A 1 78 ? 2.469 5.836 -3.504 1 98.88 78 ALA A CA 1
ATOM 575 C C . ALA A 1 78 ? 2.627 6.41 -2.1 1 98.88 78 ALA A C 1
ATOM 577 O O . ALA A 1 78 ? 2.48 7.617 -1.896 1 98.88 78 ALA A O 1
ATOM 578 N N . LEU A 1 79 ? 2.951 5.594 -1.132 1 98.81 79 LEU A N 1
ATOM 579 C CA . LEU A 1 79 ? 3.16 6.051 0.237 1 98.81 79 LEU A CA 1
ATOM 580 C C . LEU A 1 79 ? 4.371 6.973 0.323 1 98.81 79 LEU A C 1
ATOM 582 O O . LEU A 1 79 ? 4.332 7.992 1.019 1 98.81 79 LEU A O 1
ATOM 586 N N . ASN A 1 80 ? 5.43 6.645 -0.391 1 98.81 80 ASN A N 1
ATOM 587 C CA . ASN A 1 80 ? 6.609 7.508 -0.426 1 98.81 80 ASN A CA 1
ATOM 588 C C . ASN A 1 80 ? 6.277 8.891 -0.983 1 98.81 80 ASN A C 1
ATOM 590 O O . ASN A 1 80 ? 6.707 9.906 -0.433 1 98.81 80 ASN A O 1
ATOM 594 N N . THR A 1 81 ? 5.531 8.906 -2.055 1 98.88 81 THR A N 1
ATOM 595 C CA . THR A 1 81 ? 5.137 10.172 -2.668 1 98.88 81 THR A CA 1
ATOM 596 C C . THR A 1 81 ? 4.23 10.969 -1.733 1 98.88 81 THR A C 1
ATOM 598 O O . THR A 1 81 ? 4.328 12.195 -1.664 1 98.88 81 THR A O 1
ATOM 601 N N . ALA A 1 82 ? 3.322 10.281 -1.019 1 98.69 82 ALA A N 1
ATOM 602 C CA . ALA A 1 82 ? 2.498 10.953 -0.02 1 98.69 82 ALA A CA 1
ATOM 603 C C . ALA A 1 82 ? 3.363 11.617 1.047 1 98.69 82 ALA A C 1
ATOM 605 O O . ALA A 1 82 ? 3.109 12.758 1.442 1 98.69 82 ALA A O 1
ATOM 606 N N . ILE A 1 83 ? 4.383 10.883 1.506 1 98.44 83 ILE A N 1
ATOM 607 C CA . ILE A 1 83 ? 5.316 11.43 2.486 1 98.44 83 ILE A CA 1
ATOM 608 C C . ILE A 1 83 ? 6.016 12.656 1.905 1 98.44 83 ILE A C 1
ATOM 610 O O . ILE A 1 83 ? 6.141 13.68 2.574 1 98.44 83 ILE A O 1
ATOM 614 N N . GLU A 1 84 ? 6.445 12.57 0.697 1 98.38 84 GLU A N 1
ATOM 615 C CA . GLU A 1 84 ? 7.125 13.68 0.039 1 98.38 84 GLU A CA 1
ATOM 616 C C . GLU A 1 84 ? 6.223 14.906 -0.058 1 98.38 84 GLU A C 1
ATOM 618 O O . GLU A 1 84 ? 6.664 16.031 0.18 1 98.38 84 GLU A O 1
ATOM 623 N N . VAL A 1 85 ? 4.977 14.664 -0.425 1 97.94 85 VAL A N 1
ATOM 624 C CA . VAL A 1 85 ? 4.004 15.742 -0.555 1 97.94 85 VAL A CA 1
ATOM 625 C C . VAL A 1 85 ? 3.848 16.469 0.783 1 97.94 85 VAL A C 1
ATOM 627 O O . VAL A 1 85 ? 3.832 17.688 0.835 1 97.94 85 VAL A O 1
ATOM 630 N N . VAL A 1 86 ? 3.822 15.773 1.854 1 97.81 86 VAL A N 1
ATOM 631 C CA . VAL A 1 86 ? 3.623 16.344 3.184 1 97.81 86 VAL A CA 1
ATOM 632 C C . VAL A 1 86 ? 4.883 17.094 3.621 1 97.81 86 VAL A C 1
ATOM 634 O O . VAL A 1 86 ? 4.805 18.219 4.09 1 97.81 86 VAL A O 1
ATOM 637 N N . VAL A 1 87 ? 6.039 16.422 3.422 1 97.5 87 VAL A N 1
ATOM 638 C CA . VAL A 1 87 ? 7.289 17 3.906 1 97.5 87 VAL A CA 1
ATOM 639 C C . VAL A 1 87 ? 7.637 18.25 3.09 1 97.5 87 VAL A C 1
ATOM 641 O O . VAL A 1 87 ? 8.195 19.203 3.617 1 97.5 87 VAL A O 1
ATOM 644 N N . ASP A 1 88 ? 7.27 18.234 1.811 1 97.12 88 ASP A N 1
ATOM 645 C CA . ASP A 1 88 ? 7.508 19.422 0.985 1 97.12 88 ASP A CA 1
ATOM 646 C C . ASP A 1 88 ? 6.645 20.594 1.44 1 97.12 88 ASP A C 1
ATOM 648 O O . ASP A 1 88 ? 7.066 21.75 1.353 1 97.12 88 ASP A O 1
ATOM 652 N N . HIS A 1 89 ? 5.48 20.266 1.842 1 95.81 89 HIS A N 1
ATOM 653 C CA . HIS A 1 89 ? 4.617 21.312 2.383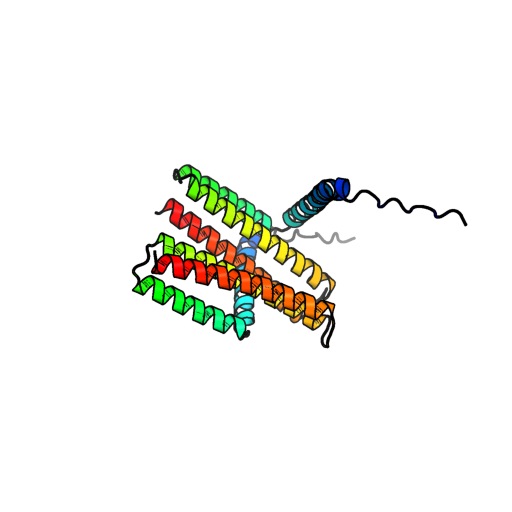 1 95.81 89 HIS A CA 1
ATOM 654 C C . HIS A 1 89 ? 5.188 21.875 3.676 1 95.81 89 HIS A C 1
ATOM 656 O O . HIS A 1 89 ? 5.152 23.094 3.893 1 95.81 89 HIS A O 1
ATOM 662 N N . LEU A 1 90 ? 5.754 21.062 4.508 1 95.94 90 LEU A N 1
ATOM 663 C CA . LEU A 1 90 ? 6.266 21.453 5.816 1 95.94 90 LEU A CA 1
ATOM 664 C C . LEU A 1 90 ? 7.598 22.172 5.684 1 95.94 90 LEU A C 1
ATOM 666 O O . LEU A 1 90 ? 7.938 23.016 6.523 1 95.94 90 LEU A O 1
ATOM 670 N N . ALA A 1 91 ? 8.344 21.75 4.734 1 95.81 91 ALA A N 1
ATOM 671 C CA . ALA A 1 91 ? 9.68 22.297 4.516 1 95.81 91 ALA A CA 1
ATOM 672 C C . ALA A 1 91 ? 9.922 22.594 3.039 1 95.81 91 ALA A C 1
ATOM 674 O O . ALA A 1 91 ? 10.695 21.906 2.375 1 95.81 91 ALA A O 1
ATOM 675 N N . PRO A 1 92 ? 9.289 23.672 2.635 1 90.69 92 PRO A N 1
ATOM 676 C CA . PRO A 1 92 ? 9.453 24.031 1.225 1 90.69 92 PRO A CA 1
ATOM 677 C C . PRO A 1 92 ? 10.914 24.297 0.854 1 90.69 92 PRO A C 1
ATOM 679 O O . PRO A 1 92 ? 11.297 24.125 -0.304 1 90.69 92 PRO A O 1
ATOM 682 N N . GLY A 1 93 ? 11.695 24.594 1.783 1 91.25 93 GLY A N 1
ATOM 683 C CA . GLY A 1 93 ? 13.133 24.703 1.604 1 91.25 93 GLY A CA 1
ATOM 684 C C . GLY A 1 93 ? 13.891 23.453 2.031 1 91.25 93 GLY A C 1
ATOM 685 O O . GLY A 1 93 ? 13.453 22.344 1.755 1 91.25 93 GLY A O 1
ATOM 686 N N . TRP A 1 94 ? 15.031 23.578 2.559 1 90.56 94 TRP A N 1
ATOM 687 C CA . TRP A 1 94 ? 15.812 22.438 3.008 1 90.56 94 TRP A CA 1
ATOM 688 C C . TRP A 1 94 ? 15.688 22.25 4.516 1 90.56 94 TRP A C 1
ATOM 690 O O . TRP A 1 94 ? 15.719 23.219 5.273 1 90.56 94 TRP A O 1
ATOM 700 N N . ALA A 1 95 ? 15.344 21.031 4.934 1 95.75 95 ALA A N 1
ATOM 701 C CA . ALA A 1 95 ? 15.344 20.656 6.344 1 95.75 95 ALA A CA 1
ATOM 702 C C . ALA A 1 95 ? 15.836 19.234 6.531 1 95.75 95 ALA A C 1
ATOM 704 O O . ALA A 1 95 ? 15.555 18.359 5.707 1 95.75 95 ALA A O 1
ATOM 705 N N . GLU A 1 96 ? 16.469 19.125 7.543 1 96.81 96 GLU A N 1
ATOM 706 C CA . GLU A 1 96 ? 17.047 17.812 7.82 1 96.81 96 GLU A CA 1
ATOM 707 C C . GLU A 1 96 ? 15.969 16.75 7.949 1 96.81 96 GLU A C 1
ATOM 709 O O . GLU A 1 96 ? 16.109 15.648 7.41 1 96.81 96 GLU A O 1
ATOM 714 N N . PHE A 1 97 ? 14.953 17.016 8.688 1 96.5 97 PHE A N 1
ATOM 715 C CA . PHE A 1 97 ? 13.914 16.016 8.867 1 96.5 97 PHE A CA 1
ATOM 716 C C . PHE A 1 97 ? 13.273 15.648 7.531 1 96.5 97 PHE A C 1
ATOM 718 O O . PHE A 1 97 ? 12.891 14.5 7.316 1 96.5 97 PHE A O 1
ATOM 725 N N . ALA A 1 98 ? 13.109 16.609 6.602 1 97.31 98 ALA A N 1
ATOM 726 C CA . ALA A 1 98 ? 12.547 16.375 5.273 1 97.31 98 ALA A CA 1
ATOM 727 C C . ALA A 1 98 ? 13.445 15.445 4.461 1 97.31 98 ALA A C 1
ATOM 729 O O . ALA A 1 98 ? 12.969 14.492 3.84 1 97.31 98 ALA A O 1
ATOM 730 N N . ARG A 1 99 ? 14.727 15.773 4.5 1 97.44 99 ARG A N 1
ATOM 731 C CA . ARG A 1 99 ? 15.695 14.914 3.816 1 97.44 99 ARG A CA 1
ATOM 732 C C . ARG A 1 99 ? 15.625 13.484 4.348 1 97.44 99 ARG A C 1
ATOM 734 O O . ARG A 1 99 ? 15.562 12.531 3.568 1 97.44 99 ARG A O 1
ATOM 741 N N . ASP A 1 100 ? 15.633 13.398 5.637 1 98.31 100 ASP A N 1
ATOM 742 C CA . ASP A 1 100 ? 15.602 12.07 6.25 1 98.31 100 ASP A CA 1
ATOM 743 C C . ASP A 1 100 ? 14.352 11.305 5.84 1 98.31 100 ASP A C 1
ATOM 745 O O . ASP A 1 100 ? 14.422 10.117 5.5 1 98.31 100 ASP A O 1
ATOM 749 N N . ALA A 1 101 ? 13.211 11.93 5.863 1 98 101 ALA A N 1
ATOM 750 C CA . ALA A 1 101 ? 11.953 11.281 5.492 1 98 101 ALA A CA 1
ATOM 751 C C . ALA A 1 101 ? 11.984 10.812 4.043 1 98 101 ALA A C 1
ATOM 753 O O . ALA A 1 101 ? 11.594 9.68 3.744 1 98 101 ALA A O 1
ATOM 754 N N . LYS A 1 102 ? 12.469 11.633 3.141 1 97.88 102 LYS A N 1
ATOM 755 C CA . LYS A 1 102 ? 12.523 11.297 1.721 1 97.88 102 LYS A CA 1
ATOM 756 C C . LYS A 1 102 ? 13.508 10.156 1.46 1 97.88 102 LYS A C 1
ATOM 758 O O . LYS A 1 102 ? 13.234 9.258 0.665 1 97.88 102 LYS A O 1
ATOM 763 N N . ASP A 1 103 ? 14.625 10.219 2.164 1 98.44 103 ASP A N 1
ATOM 764 C CA . ASP A 1 103 ? 15.625 9.164 2.023 1 98.44 103 ASP A CA 1
ATOM 765 C C . ASP A 1 103 ? 15.078 7.824 2.506 1 98.44 103 ASP A C 1
ATOM 767 O O . ASP A 1 103 ? 15.312 6.785 1.882 1 98.44 103 ASP A O 1
ATOM 771 N N . LEU A 1 104 ? 14.375 7.848 3.631 1 98.62 104 LEU A N 1
ATOM 772 C CA . LEU A 1 104 ? 13.781 6.629 4.172 1 98.62 104 LEU A CA 1
ATOM 773 C C . LEU A 1 104 ? 12.727 6.07 3.229 1 98.62 104 LEU A C 1
ATOM 775 O O . LEU A 1 104 ? 12.656 4.859 3.018 1 98.62 104 LEU A O 1
ATOM 779 N N . GLY A 1 105 ? 11.844 6.945 2.672 1 98.5 105 GLY A N 1
ATOM 780 C CA . GLY A 1 105 ? 10.891 6.512 1.664 1 98.5 105 GLY A CA 1
ATOM 781 C C . GLY A 1 105 ? 11.547 5.875 0.453 1 98.5 105 GLY A C 1
ATOM 782 O O . GLY A 1 105 ? 11.109 4.828 -0.021 1 98.5 105 GLY A O 1
ATOM 783 N N . SER A 1 106 ? 12.594 6.512 -0.019 1 98.5 106 SER A N 1
ATOM 784 C CA . SER A 1 106 ? 13.344 5.992 -1.159 1 98.5 106 SER A CA 1
ATOM 785 C C . SER A 1 106 ? 13.898 4.605 -0.868 1 98.5 106 SER A C 1
ATOM 787 O O . SER A 1 106 ? 13.906 3.736 -1.742 1 98.5 106 SER A O 1
ATOM 789 N N . LEU A 1 107 ? 14.391 4.422 0.339 1 98.75 107 LEU A N 1
ATOM 790 C CA . LEU A 1 107 ? 14.922 3.117 0.733 1 98.75 107 LEU A CA 1
ATOM 791 C C . LEU A 1 107 ? 13.828 2.053 0.683 1 98.75 107 LEU A C 1
ATOM 793 O O . LEU A 1 107 ? 14.062 0.938 0.213 1 98.75 107 LEU A O 1
ATOM 797 N N . ALA A 1 108 ? 12.648 2.35 1.247 1 98.75 108 ALA A N 1
ATOM 798 C CA . ALA A 1 108 ? 11.531 1.41 1.211 1 98.75 108 ALA A CA 1
ATOM 799 C C . ALA A 1 108 ? 11.227 0.977 -0.22 1 98.75 108 ALA A C 1
ATOM 801 O O . ALA A 1 108 ? 11.047 -0.213 -0.49 1 98.75 108 ALA A O 1
ATOM 802 N N . VAL A 1 109 ? 11.172 1.886 -1.167 1 98.88 109 VAL A N 1
ATOM 803 C CA . VAL A 1 109 ? 10.875 1.606 -2.568 1 98.88 109 VAL A CA 1
ATOM 804 C C . VAL A 1 109 ? 12 0.76 -3.172 1 98.88 109 VAL A C 1
ATOM 806 O O . VAL A 1 109 ? 11.734 -0.208 -3.891 1 98.88 109 VAL A O 1
ATOM 809 N N . LEU A 1 110 ? 13.234 1.072 -2.822 1 98.75 110 LEU A N 1
ATOM 810 C CA . LEU A 1 110 ? 14.367 0.301 -3.326 1 98.75 110 LEU A CA 1
ATOM 811 C C . LEU A 1 110 ? 14.266 -1.158 -2.891 1 98.75 110 LEU A C 1
ATOM 813 O O . LEU A 1 110 ? 14.523 -2.066 -3.688 1 98.75 110 LEU A O 1
ATOM 817 N N . CYS A 1 111 ? 13.93 -1.376 -1.64 1 98.81 111 CYS A N 1
ATOM 818 C CA . CYS A 1 111 ? 13.781 -2.738 -1.144 1 98.81 111 CYS A CA 1
ATOM 819 C C . CYS A 1 111 ? 12.781 -3.518 -1.992 1 98.81 111 CYS A C 1
ATOM 821 O O . CYS A 1 111 ? 13.023 -4.68 -2.33 1 98.81 111 CYS A O 1
ATOM 823 N N . LEU A 1 112 ? 11.711 -2.867 -2.377 1 98.81 112 LEU A N 1
ATOM 824 C CA . LEU A 1 112 ? 10.68 -3.564 -3.139 1 98.81 112 LEU A CA 1
ATOM 825 C C . LEU A 1 112 ? 11.094 -3.713 -4.598 1 98.81 112 LEU A C 1
ATOM 827 O O . LEU A 1 112 ? 10.719 -4.688 -5.258 1 98.81 112 LEU A O 1
ATOM 831 N N . ILE A 1 113 ? 11.859 -2.746 -5.121 1 98.81 113 ILE A N 1
ATOM 832 C CA . ILE A 1 113 ? 12.422 -2.92 -6.457 1 98.81 113 ILE A CA 1
ATOM 833 C C . ILE A 1 113 ? 13.312 -4.16 -6.484 1 98.81 113 ILE A C 1
ATOM 835 O O . ILE A 1 113 ? 13.188 -5.004 -7.375 1 98.81 113 ILE A O 1
ATOM 839 N N . LEU A 1 114 ? 14.125 -4.34 -5.5 1 98.75 114 LEU A N 1
ATOM 840 C CA . LEU A 1 114 ? 15.023 -5.484 -5.426 1 98.75 114 LEU A CA 1
ATOM 841 C C . LEU A 1 114 ? 14.242 -6.785 -5.285 1 98.75 114 LEU A C 1
ATOM 843 O O . LEU A 1 114 ? 14.594 -7.797 -5.898 1 98.75 114 LEU A O 1
ATOM 847 N N . ALA A 1 115 ? 13.227 -6.781 -4.473 1 98.69 115 ALA A N 1
ATOM 848 C CA . ALA A 1 115 ? 12.375 -7.965 -4.328 1 98.69 115 ALA A CA 1
ATOM 849 C C . ALA A 1 115 ? 11.758 -8.359 -5.664 1 98.69 115 ALA A C 1
ATOM 851 O O . ALA A 1 115 ? 11.727 -9.547 -6.008 1 98.69 115 ALA A O 1
ATOM 852 N N . ASN A 1 116 ? 11.227 -7.371 -6.383 1 98.69 116 ASN A N 1
ATOM 853 C CA . ASN A 1 116 ? 10.633 -7.633 -7.688 1 98.69 116 ASN A CA 1
ATOM 854 C C . ASN A 1 116 ? 11.656 -8.203 -8.672 1 98.69 116 ASN A C 1
ATOM 856 O O . ASN A 1 116 ? 11.383 -9.195 -9.344 1 98.69 116 ASN A O 1
ATOM 860 N N . VAL A 1 117 ? 12.812 -7.613 -8.727 1 98.44 117 VAL A N 1
ATOM 861 C CA . VAL A 1 117 ? 13.852 -8.039 -9.656 1 98.44 117 VAL A CA 1
ATOM 862 C C . VAL A 1 117 ? 14.305 -9.461 -9.305 1 98.44 117 VAL A C 1
ATOM 864 O O . VAL A 1 117 ? 14.438 -10.312 -10.188 1 98.44 117 VAL A O 1
ATOM 867 N N . ALA A 1 118 ? 14.492 -9.75 -8.031 1 98.31 118 ALA A N 1
ATOM 868 C CA . ALA A 1 118 ? 14.906 -11.07 -7.578 1 98.31 118 ALA A CA 1
ATOM 869 C C . ALA A 1 118 ? 13.875 -12.133 -7.953 1 98.31 118 ALA A C 1
ATOM 871 O O . ALA A 1 118 ? 14.234 -13.227 -8.391 1 98.31 118 ALA A O 1
ATOM 872 N N . PHE A 1 119 ? 12.656 -11.82 -7.789 1 98.12 119 PHE A N 1
ATOM 873 C CA . PHE A 1 119 ? 11.594 -12.766 -8.078 1 98.12 119 PHE A CA 1
ATOM 874 C C . PHE A 1 119 ? 11.531 -13.07 -9.57 1 98.12 119 PHE A C 1
ATOM 876 O O . PHE A 1 119 ? 11.438 -14.234 -9.961 1 98.12 119 PHE A O 1
ATOM 883 N N . VAL A 1 120 ? 11.609 -12 -10.375 1 97.88 120 VAL A N 1
ATOM 884 C CA . VAL A 1 120 ? 11.547 -12.188 -11.828 1 97.88 120 VAL A CA 1
ATOM 885 C C . VAL A 1 120 ? 12.758 -12.984 -12.305 1 97.88 120 VAL A C 1
ATOM 887 O O . VAL A 1 120 ? 12.625 -13.883 -13.141 1 97.88 120 VAL A O 1
ATOM 890 N N . ALA A 1 121 ? 13.898 -12.734 -11.719 1 97 121 ALA A N 1
ATOM 891 C CA . ALA A 1 121 ? 15.102 -13.477 -12.062 1 97 121 ALA A CA 1
ATOM 892 C C . ALA A 1 121 ? 14.953 -14.953 -11.719 1 97 121 ALA A C 1
ATOM 894 O O . ALA A 1 121 ? 15.305 -15.828 -12.516 1 97 121 ALA A O 1
ATOM 895 N N . TYR A 1 122 ? 14.422 -15.18 -10.547 1 96.38 122 TYR A N 1
ATOM 896 C CA . TYR A 1 122 ? 14.188 -16.547 -10.125 1 96.38 122 TYR A CA 1
ATOM 897 C C . TYR A 1 122 ? 13.227 -17.25 -11.07 1 96.38 122 TYR A C 1
ATOM 899 O O . TYR A 1 122 ? 13.469 -18.391 -11.484 1 96.38 122 TYR A O 1
ATOM 907 N N . ALA A 1 123 ? 12.125 -16.578 -11.453 1 95.69 123 ALA A N 1
ATOM 908 C CA . ALA A 1 123 ? 11.078 -17.188 -12.266 1 95.69 123 ALA A CA 1
ATOM 909 C C . ALA A 1 123 ? 11.578 -17.5 -13.672 1 95.69 123 ALA A C 1
ATOM 911 O O . ALA A 1 123 ? 11.133 -18.453 -14.305 1 95.69 123 ALA A O 1
ATOM 912 N N . ILE A 1 124 ? 12.555 -16.734 -14.148 1 94 124 ILE A N 1
ATOM 913 C CA . ILE A 1 124 ? 13.047 -16.891 -15.508 1 94 124 ILE A CA 1
ATOM 914 C C . ILE A 1 124 ? 14.188 -17.906 -15.531 1 94 124 ILE A C 1
ATOM 916 O O . ILE A 1 124 ? 14.305 -18.703 -16.469 1 94 124 ILE A O 1
ATOM 920 N N . LEU A 1 125 ? 14.969 -17.828 -14.461 1 89.38 125 LEU A N 1
ATOM 921 C CA . LEU A 1 125 ? 16.172 -18.672 -14.461 1 89.38 125 LEU A CA 1
ATOM 922 C C . LEU A 1 125 ? 15.875 -20.047 -13.875 1 89.38 125 LEU A C 1
ATOM 924 O O . LEU A 1 125 ? 16.656 -20.984 -14.07 1 89.38 125 LEU A O 1
ATOM 928 N N . GLY A 1 126 ? 14.773 -20.125 -13.039 1 76.88 126 GLY A N 1
ATOM 929 C CA . GLY A 1 126 ? 14.477 -21.406 -12.445 1 76.88 126 GLY A CA 1
ATOM 930 C C . GLY A 1 126 ? 13.547 -22.266 -13.297 1 76.88 126 GLY A C 1
ATOM 931 O O . GLY A 1 126 ? 13.93 -23.344 -13.758 1 76.88 126 GLY A O 1
ATOM 932 N N . MET B 1 1 ? 38.281 13.812 46.188 1 33.62 1 MET B N 1
ATOM 933 C CA . MET B 1 1 ? 37.719 13.828 44.844 1 33.62 1 MET B CA 1
ATOM 934 C C . MET B 1 1 ? 37.125 12.477 44.5 1 33.62 1 MET B C 1
ATOM 936 O O . MET B 1 1 ? 37.844 11.539 44.188 1 33.62 1 MET B O 1
ATOM 940 N N . THR B 1 2 ? 36.094 11.898 45.219 1 39.25 2 THR B N 1
ATOM 941 C CA . THR B 1 2 ? 35.438 10.602 45.156 1 39.25 2 THR B CA 1
ATOM 942 C C . THR B 1 2 ? 34.719 10.43 43.812 1 39.25 2 THR B C 1
ATOM 944 O O . THR B 1 2 ? 33.906 11.266 43.406 1 39.25 2 THR B O 1
ATOM 947 N N . ASP B 1 3 ? 35.312 9.75 42.844 1 39.56 3 ASP B N 1
ATOM 948 C CA . ASP B 1 3 ? 34.875 9.352 41.5 1 39.56 3 ASP B CA 1
ATOM 949 C C . ASP B 1 3 ? 33.562 8.594 41.562 1 39.56 3 ASP B C 1
ATOM 951 O O . ASP B 1 3 ? 33.469 7.516 42.156 1 39.56 3 ASP B O 1
ATOM 955 N N . ARG B 1 4 ? 32.406 9.25 41.688 1 44.25 4 ARG B N 1
ATOM 956 C CA . ARG B 1 4 ? 31.094 8.641 41.5 1 44.25 4 ARG B CA 1
ATOM 957 C C . ARG B 1 4 ? 31.062 7.77 40.25 1 44.25 4 ARG B C 1
ATOM 959 O O . ARG B 1 4 ? 31.266 8.258 39.156 1 44.25 4 ARG B O 1
ATOM 966 N N . ILE B 1 5 ? 31.453 6.477 40.312 1 39.78 5 ILE B N 1
ATOM 967 C CA . ILE B 1 5 ? 31.328 5.453 39.281 1 39.78 5 ILE B CA 1
ATOM 968 C C . ILE B 1 5 ? 29.891 5.426 38.75 1 39.78 5 ILE B C 1
ATOM 970 O O . ILE B 1 5 ? 28.953 5.137 39.5 1 39.78 5 ILE B O 1
ATOM 974 N N . ASP B 1 6 ? 29.469 6.246 37.781 1 43.03 6 ASP B N 1
ATOM 975 C CA . ASP B 1 6 ? 28.234 6.133 37 1 43.03 6 ASP B CA 1
ATOM 976 C C . ASP B 1 6 ? 28.031 4.707 36.5 1 43.03 6 ASP B C 1
ATOM 978 O O . ASP B 1 6 ? 28.812 4.219 35.688 1 43.03 6 ASP B O 1
ATOM 982 N N . LEU B 1 7 ? 27.688 3.686 37.281 1 45.62 7 LEU B N 1
ATOM 983 C CA . LEU B 1 7 ? 27.312 2.361 36.781 1 45.62 7 LEU B CA 1
ATOM 984 C C . LEU B 1 7 ? 26.344 2.463 35.625 1 45.62 7 LEU B C 1
ATOM 986 O O . LEU B 1 7 ? 25.406 3.266 35.656 1 45.62 7 LEU B O 1
ATOM 990 N N . PRO B 1 8 ? 26.766 2.051 34.438 1 44.56 8 PRO B N 1
ATOM 991 C CA . PRO B 1 8 ? 25.875 2.078 33.281 1 44.56 8 PRO B CA 1
ATOM 992 C C . PRO B 1 8 ? 24.562 1.333 33.5 1 44.56 8 PRO B C 1
ATOM 994 O O . PRO B 1 8 ? 24.531 0.377 34.281 1 44.56 8 PRO B O 1
ATOM 997 N N . ARG B 1 9 ? 23.406 1.893 33.719 1 48.22 9 ARG B N 1
ATOM 998 C CA . ARG B 1 9 ? 22.109 1.228 33.781 1 48.22 9 ARG B CA 1
ATOM 999 C C . ARG B 1 9 ? 22.047 0.056 32.781 1 48.22 9 ARG B C 1
ATOM 1001 O O . ARG B 1 9 ? 22.5 0.173 31.656 1 48.22 9 ARG B O 1
ATOM 1008 N N . PRO B 1 10 ? 22 -1.132 33.281 1 46.44 10 PRO B N 1
ATOM 1009 C CA . PRO B 1 10 ? 22.031 -2.279 32.375 1 46.44 10 PRO B CA 1
ATOM 1010 C C . PRO B 1 10 ? 21.047 -2.146 31.203 1 46.44 10 PRO B C 1
ATOM 1012 O O . PRO B 1 10 ? 19.906 -1.689 31.406 1 46.44 10 PRO B O 1
ATOM 1015 N N . PRO B 1 11 ? 21.453 -2 29.969 1 45.5 11 PRO B N 1
ATOM 1016 C CA . PRO B 1 11 ? 20.656 -1.867 28.75 1 45.5 11 PRO B CA 1
ATOM 1017 C C . PRO B 1 11 ? 19.609 -2.967 28.625 1 45.5 11 PRO B C 1
ATOM 1019 O O . PRO B 1 11 ? 18.875 -3.014 27.625 1 45.5 11 PRO B O 1
ATOM 1022 N N . GLN B 1 12 ? 19.656 -4.117 29.312 1 46.09 12 GLN B N 1
ATOM 1023 C CA . GLN B 1 12 ? 18.984 -5.352 28.906 1 46.09 12 GLN B CA 1
ATOM 1024 C C . GLN B 1 12 ? 17.469 -5.242 29.109 1 46.09 12 GLN B C 1
ATOM 1026 O O . GLN B 1 12 ? 16.703 -5.879 28.391 1 46.09 12 GLN B O 1
ATOM 1031 N N . ALA B 1 13 ? 16.969 -4.973 30.297 1 48.31 13 ALA B N 1
ATOM 1032 C CA . ALA B 1 13 ? 15.555 -4.91 30.688 1 48.31 13 ALA B CA 1
ATOM 1033 C C . ALA B 1 13 ? 14.781 -3.949 29.781 1 48.31 13 ALA B C 1
ATOM 1035 O O . ALA B 1 13 ? 13.555 -3.877 29.844 1 48.31 13 ALA B O 1
ATOM 1036 N N . GLN B 1 14 ? 15.422 -3.092 29.078 1 55.72 14 GLN B N 1
ATOM 1037 C CA . GLN B 1 14 ? 14.961 -2.049 28.172 1 55.72 14 GLN B CA 1
ATOM 1038 C C . GLN B 1 14 ? 14.375 -2.646 26.906 1 55.72 14 GLN B C 1
ATOM 1040 O O . GLN B 1 14 ? 13.422 -2.109 26.344 1 55.72 14 GLN B O 1
ATOM 1045 N N . GLY B 1 15 ? 14.961 -3.883 26.656 1 53.53 15 GLY B N 1
ATOM 1046 C CA . GLY B 1 15 ? 14.516 -4.508 25.422 1 53.53 15 GLY B CA 1
ATOM 1047 C C . GLY B 1 15 ? 13.094 -5.047 25.5 1 53.53 15 GLY B C 1
ATOM 1048 O O . GLY B 1 15 ? 12.258 -4.727 24.656 1 53.53 15 GLY B O 1
ATOM 1049 N N . ALA B 1 16 ? 12.906 -5.98 26.5 1 57.28 16 ALA B N 1
ATOM 1050 C CA . ALA B 1 16 ? 11.578 -6.551 26.672 1 57.28 16 ALA B CA 1
ATOM 1051 C C . ALA B 1 16 ? 10.555 -5.469 27 1 57.28 16 ALA B C 1
ATOM 1053 O O . ALA B 1 16 ? 9.422 -5.504 26.516 1 57.28 16 ALA B O 1
ATOM 1054 N N . ARG B 1 17 ? 10.977 -4.715 28 1 54.28 17 ARG B N 1
ATOM 1055 C CA . ARG B 1 17 ? 10.086 -3.607 28.328 1 54.28 17 ARG B CA 1
ATOM 1056 C C . ARG B 1 17 ? 9.805 -2.752 27.094 1 54.28 17 ARG B C 1
ATOM 1058 O O . ARG B 1 17 ? 8.695 -2.236 26.922 1 54.28 17 ARG B O 1
ATOM 1065 N N . HIS B 1 18 ? 10.914 -2.627 26.391 1 68.38 18 HIS B N 1
ATOM 1066 C CA . HIS B 1 18 ? 10.758 -1.902 25.125 1 68.38 18 HIS B CA 1
ATOM 1067 C C . HIS B 1 18 ? 9.859 -2.66 24.156 1 68.38 18 HIS B C 1
ATOM 1069 O O . HIS B 1 18 ? 9.031 -2.059 23.469 1 68.38 18 HIS B O 1
ATOM 1075 N N . LEU B 1 19 ? 9.992 -3.941 24.25 1 69.25 19 LEU B N 1
ATOM 1076 C CA . LEU B 1 19 ? 9.133 -4.742 23.391 1 69.25 19 LEU B CA 1
ATOM 1077 C C . LEU B 1 19 ? 7.68 -4.668 23.859 1 69.25 19 LEU B C 1
ATOM 1079 O O . LEU B 1 19 ? 6.77 -4.574 23.031 1 69.25 19 LEU B O 1
ATOM 1083 N N . LEU B 1 20 ? 7.547 -4.828 25.188 1 69.38 20 LEU B N 1
ATOM 1084 C CA . LEU B 1 20 ? 6.199 -4.734 25.734 1 69.38 20 LEU B CA 1
ATOM 1085 C C . LEU B 1 20 ? 5.609 -3.346 25.5 1 69.38 20 LEU B C 1
ATOM 1087 O O . LEU B 1 20 ? 4.422 -3.215 25.203 1 69.38 20 LEU B O 1
ATOM 1091 N N . ALA B 1 21 ? 6.383 -2.328 25.766 1 69.94 21 ALA B N 1
ATOM 1092 C CA . ALA B 1 21 ? 5.934 -0.968 25.484 1 69.94 21 ALA B CA 1
ATOM 1093 C C . ALA B 1 21 ? 5.605 -0.8 24 1 69.94 21 ALA B C 1
ATOM 1095 O O . ALA B 1 21 ? 4.602 -0.176 23.641 1 69.94 21 ALA B O 1
ATOM 1096 N N . SER B 1 22 ? 6.418 -1.471 23.359 1 79.38 22 SER B N 1
ATOM 1097 C CA . SER B 1 22 ? 6.176 -1.441 21.922 1 79.38 22 SER B CA 1
ATOM 1098 C C . SER B 1 22 ? 4.875 -2.15 21.562 1 79.38 22 SER B C 1
ATOM 1100 O O . SER B 1 22 ? 4.109 -1.668 20.734 1 79.38 22 SER B O 1
ATOM 1102 N N . ALA B 1 23 ? 4.555 -3.107 22.344 1 86.94 23 ALA B N 1
ATOM 1103 C CA . ALA B 1 23 ? 3.311 -3.836 22.094 1 86.94 23 ALA B CA 1
ATOM 1104 C C . ALA B 1 23 ? 2.098 -3 22.484 1 86.94 23 ALA B C 1
ATOM 1106 O O . ALA B 1 23 ? 1.066 -3.035 21.812 1 86.94 23 ALA B O 1
ATOM 1107 N N . ARG B 1 24 ? 2.215 -2.299 23.547 1 87.94 24 ARG B N 1
ATOM 1108 C CA . ARG B 1 24 ? 1.132 -1.417 23.969 1 87.94 24 ARG B CA 1
ATOM 1109 C C . ARG B 1 24 ? 0.854 -0.345 22.922 1 87.94 24 ARG B C 1
ATOM 1111 O O . ARG B 1 24 ? -0.303 -0.027 22.641 1 87.94 24 ARG B O 1
ATOM 1118 N N . HIS B 1 25 ? 1.896 0.214 22.391 1 91.88 25 HIS B N 1
ATOM 1119 C CA . HIS B 1 25 ? 1.739 1.215 21.344 1 91.88 25 HIS B CA 1
ATOM 1120 C C . HIS B 1 25 ? 1.06 0.622 20.125 1 91.88 25 HIS B C 1
ATOM 1122 O O . HIS B 1 25 ? 0.171 1.245 19.531 1 91.88 25 HIS B O 1
ATOM 1128 N N . SER B 1 26 ? 1.439 -0.567 19.812 1 94.12 26 SER B N 1
ATOM 1129 C CA . SER B 1 26 ? 0.841 -1.213 18.656 1 94.12 26 SER B CA 1
ATOM 1130 C C . SER B 1 26 ? -0.629 -1.54 18.891 1 94.12 26 SER B C 1
ATOM 1132 O O . SER B 1 26 ? -1.458 -1.408 17.984 1 94.12 26 SER B O 1
ATOM 1134 N N . LEU B 1 27 ? -1.012 -1.959 20.062 1 94.75 27 LEU B N 1
ATOM 1135 C CA . LEU B 1 27 ? -2.404 -2.244 20.375 1 94.75 27 LEU B CA 1
ATOM 1136 C C . LEU B 1 27 ? -3.242 -0.971 20.344 1 94.75 27 LEU B C 1
ATOM 1138 O O . LEU B 1 27 ? -4.395 -0.991 19.906 1 94.75 27 LEU B O 1
ATOM 1142 N N . ALA B 1 28 ? -2.668 0.118 20.781 1 96.38 28 ALA B N 1
ATOM 1143 C CA . ALA B 1 28 ? -3.354 1.403 20.688 1 96.38 28 ALA B CA 1
ATOM 1144 C C . ALA B 1 28 ? -3.592 1.789 19.234 1 96.38 28 ALA B C 1
ATOM 1146 O O . ALA B 1 28 ? -4.66 2.299 18.891 1 96.38 28 ALA B O 1
ATOM 1147 N N . GLY B 1 29 ? -2.545 1.561 18.375 1 97.38 29 GLY B N 1
ATOM 1148 C CA . GLY B 1 29 ? -2.711 1.783 16.953 1 97.38 29 GLY B CA 1
ATOM 1149 C C . GLY B 1 29 ? -3.834 0.963 16.344 1 97.38 29 GLY B C 1
ATOM 1150 O O . GLY B 1 29 ? -4.613 1.47 15.531 1 97.38 29 GLY B O 1
ATOM 1151 N N . LEU B 1 30 ? -3.943 -0.255 16.812 1 97.69 30 LEU B N 1
ATOM 1152 C CA . LEU B 1 30 ? -5.012 -1.124 16.328 1 97.69 30 LEU B CA 1
ATOM 1153 C C . LEU B 1 30 ? -6.375 -0.594 16.75 1 97.69 30 LEU B C 1
ATOM 1155 O O . LEU B 1 30 ? -7.316 -0.579 15.961 1 97.69 30 LEU B O 1
ATOM 1159 N N . ARG B 1 31 ? -6.551 -0.187 17.969 1 97.56 31 ARG B N 1
ATOM 1160 C CA . ARG B 1 31 ? -7.801 0.392 18.453 1 97.56 31 ARG B CA 1
ATOM 1161 C C . ARG B 1 31 ? -8.18 1.627 17.641 1 97.56 31 ARG B C 1
ATOM 1163 O O . ARG B 1 31 ? -9.352 1.821 17.297 1 97.56 31 ARG B O 1
ATOM 1170 N N . ARG B 1 32 ? -7.203 2.465 17.344 1 97.56 32 ARG B N 1
ATOM 1171 C CA . ARG B 1 32 ? -7.441 3.641 16.516 1 97.56 32 ARG B CA 1
ATOM 1172 C C . ARG B 1 32 ? -7.898 3.236 15.117 1 97.56 32 ARG B C 1
ATOM 1174 O O . ARG B 1 32 ? -8.82 3.836 14.562 1 97.56 32 ARG B O 1
ATOM 1181 N N . LEU B 1 33 ? -7.223 2.289 14.586 1 98 33 LEU B N 1
ATOM 1182 C CA . LEU B 1 33 ? -7.508 1.843 13.227 1 98 33 LEU B CA 1
ATOM 1183 C C . LEU B 1 33 ? -8.914 1.252 13.133 1 98 33 LEU B C 1
ATOM 1185 O O . LEU B 1 33 ? -9.586 1.413 12.117 1 98 33 LEU B O 1
ATOM 1189 N N . LEU B 1 34 ? -9.383 0.625 14.172 1 97.62 34 LEU B N 1
ATOM 1190 C CA . LEU B 1 34 ? -10.695 -0.004 14.203 1 97.62 34 LEU B CA 1
ATOM 1191 C C . LEU B 1 34 ? -11.805 1.042 14.109 1 97.62 34 LEU B C 1
ATOM 1193 O O . LEU B 1 34 ? -12.953 0.71 13.82 1 97.62 34 LEU B O 1
ATOM 1197 N N . GLN B 1 35 ? -11.469 2.264 14.336 1 97.5 35 GLN B N 1
ATOM 1198 C CA . GLN B 1 35 ? -12.453 3.336 14.234 1 97.5 35 GLN B CA 1
ATOM 1199 C C . GLN B 1 35 ? -12.703 3.717 12.773 1 97.5 35 GLN B C 1
ATOM 1201 O O . GLN B 1 35 ? -13.648 4.438 12.469 1 97.5 35 GLN B O 1
ATOM 1206 N N . GLU B 1 36 ? -11.859 3.275 11.914 1 96.75 36 GLU B N 1
ATOM 1207 C CA . GLU B 1 36 ? -11.977 3.582 10.492 1 96.75 36 GLU B CA 1
ATOM 1208 C C . GLU B 1 36 ? -12.961 2.633 9.805 1 96.75 36 GLU B C 1
ATOM 1210 O O . GLU B 1 36 ? -12.797 1.413 9.867 1 96.75 36 GLU B O 1
ATOM 1215 N N . THR B 1 37 ? -13.938 3.213 9.148 1 95.75 37 THR B N 1
ATOM 1216 C CA . THR B 1 37 ? -14.906 2.418 8.398 1 95.75 37 THR B CA 1
ATOM 1217 C C . THR B 1 37 ? -14.203 1.555 7.352 1 95.75 37 THR B C 1
ATOM 1219 O O . THR B 1 37 ? -14.539 0.38 7.188 1 95.75 37 THR B O 1
ATOM 1222 N N . ALA B 1 38 ? -13.242 2.166 6.617 1 94.44 38 ALA B N 1
ATOM 1223 C CA . ALA B 1 38 ? -12.5 1.432 5.598 1 94.44 38 ALA B CA 1
ATOM 1224 C C . ALA B 1 38 ? -11.844 0.188 6.184 1 94.44 38 ALA B C 1
ATOM 1226 O O . ALA B 1 38 ? -11.875 -0.884 5.574 1 94.44 38 ALA B O 1
ATOM 1227 N N . PHE B 1 39 ? -11.266 0.296 7.363 1 97.25 39 PHE B N 1
ATOM 1228 C CA . PHE B 1 39 ? -10.578 -0.834 7.98 1 97.25 39 PHE B CA 1
ATOM 1229 C C . PHE B 1 39 ? -11.57 -1.919 8.375 1 97.25 39 PHE B C 1
ATOM 1231 O O . PHE B 1 39 ? -11.297 -3.109 8.211 1 97.25 39 PHE B O 1
ATOM 1238 N N . ARG B 1 40 ? -12.641 -1.6 8.875 1 97.62 40 ARG B N 1
ATOM 1239 C CA . ARG B 1 40 ? -13.672 -2.574 9.211 1 97.62 40 ARG B CA 1
ATOM 1240 C C . ARG B 1 40 ? -14.133 -3.34 7.973 1 97.62 40 ARG B C 1
ATOM 1242 O O . ARG B 1 40 ? -14.406 -4.539 8.047 1 97.62 40 ARG B O 1
ATOM 1249 N N . HIS B 1 41 ? -14.273 -2.631 6.879 1 96.94 41 HIS B N 1
ATOM 1250 C CA . HIS B 1 41 ? -14.609 -3.305 5.629 1 96.94 41 HIS B CA 1
ATOM 1251 C C . HIS B 1 41 ? -13.508 -4.277 5.219 1 96.94 41 HIS B C 1
ATOM 1253 O O . HIS B 1 41 ? -13.789 -5.379 4.742 1 96.94 41 HIS B O 1
ATOM 1259 N N . GLU B 1 42 ? -12.289 -3.854 5.418 1 97.81 42 GLU B N 1
ATOM 1260 C CA . GLU B 1 42 ? -11.164 -4.723 5.09 1 97.81 42 GLU B CA 1
ATOM 1261 C C . GLU B 1 42 ? -11.156 -5.969 5.973 1 97.81 42 GLU B C 1
ATOM 1263 O O . GLU B 1 42 ? -10.875 -7.07 5.496 1 97.81 42 GLU B O 1
ATOM 1268 N N . LEU B 1 43 ? -11.422 -5.77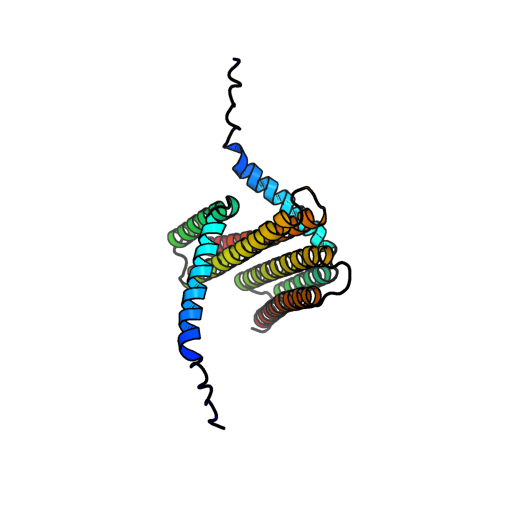7 7.25 1 98.19 43 LEU B N 1
ATOM 1269 C CA . LEU B 1 43 ? -11.492 -6.914 8.156 1 98.19 43 LEU B CA 1
ATOM 1270 C C . LEU B 1 43 ? -12.578 -7.891 7.719 1 98.19 43 LEU B C 1
ATOM 1272 O O . LEU B 1 43 ? -12.367 -9.109 7.73 1 98.19 43 LEU B O 1
ATOM 1276 N N . ALA B 1 44 ? -13.711 -7.359 7.367 1 98.06 44 ALA B N 1
ATOM 1277 C CA . ALA B 1 44 ? -14.805 -8.203 6.875 1 98.06 44 ALA B CA 1
ATOM 1278 C C . ALA B 1 44 ? -14.398 -8.938 5.602 1 98.06 44 ALA B C 1
ATOM 1280 O O . ALA B 1 44 ? -14.672 -10.125 5.449 1 98.06 44 ALA B O 1
ATOM 1281 N N . GLY B 1 45 ? -13.781 -8.188 4.703 1 97.88 45 GLY B N 1
ATOM 1282 C CA . GLY B 1 45 ? -13.289 -8.82 3.492 1 97.88 45 GLY B CA 1
ATOM 1283 C C . GLY B 1 45 ? -12.273 -9.914 3.762 1 97.88 45 GLY B C 1
ATOM 1284 O O . GLY B 1 45 ? -12.305 -10.969 3.129 1 97.88 45 GLY B O 1
ATOM 1285 N N . GLY B 1 46 ? -11.336 -9.602 4.719 1 98.06 46 GLY B N 1
ATOM 1286 C CA . GLY B 1 46 ? -10.375 -10.617 5.113 1 98.06 46 GLY B CA 1
ATOM 1287 C C . GLY B 1 46 ? -11.016 -11.867 5.68 1 98.06 46 GLY B C 1
ATOM 1288 O O . GLY B 1 46 ? -10.609 -12.984 5.352 1 98.06 46 GLY B O 1
ATOM 1289 N N . ALA B 1 47 ? -11.992 -11.711 6.5 1 98.19 47 ALA B N 1
ATOM 1290 C CA . ALA B 1 47 ? -12.719 -12.844 7.07 1 98.19 47 ALA B CA 1
ATOM 1291 C C . ALA B 1 47 ? -13.438 -13.641 5.984 1 98.19 47 ALA B C 1
ATOM 1293 O O . ALA B 1 47 ? -13.422 -14.875 5.996 1 98.19 47 ALA B O 1
ATOM 1294 N N . ALA B 1 48 ? -14.062 -12.977 5.094 1 98.12 48 ALA B N 1
ATOM 1295 C CA . ALA B 1 48 ? -14.734 -13.641 3.977 1 98.12 48 ALA B CA 1
ATOM 1296 C C . ALA B 1 48 ? -13.734 -14.422 3.129 1 98.12 48 ALA B C 1
ATOM 1298 O O . ALA B 1 48 ? -14.016 -15.555 2.725 1 98.12 48 ALA B O 1
ATOM 1299 N N . GLY B 1 49 ? -12.586 -13.789 2.838 1 97.94 49 GLY B N 1
ATOM 1300 C CA . GLY B 1 49 ? -11.555 -14.477 2.086 1 97.94 49 GLY B CA 1
ATOM 1301 C C . GLY B 1 49 ? -11.062 -15.742 2.766 1 97.94 49 GLY B C 1
ATOM 1302 O O . GLY B 1 49 ? -10.898 -16.781 2.119 1 97.94 49 GLY B O 1
ATOM 1303 N N . LEU B 1 50 ? -10.891 -15.594 4.066 1 97.69 50 LEU B N 1
ATOM 1304 C CA . LEU B 1 50 ? -10.445 -16.766 4.824 1 97.69 50 LEU B CA 1
ATOM 1305 C C . LEU B 1 50 ? -11.5 -17.859 4.789 1 97.69 50 LEU B C 1
ATOM 1307 O O . LEU B 1 50 ? -11.172 -19.031 4.609 1 97.69 50 LEU B O 1
ATOM 1311 N N . ALA B 1 51 ? -12.711 -17.562 4.945 1 97.88 51 ALA B N 1
ATOM 1312 C CA . ALA B 1 51 ? -13.805 -18.531 4.887 1 97.88 51 ALA B CA 1
ATOM 1313 C C . ALA B 1 51 ? -13.836 -19.25 3.535 1 97.88 51 ALA B C 1
ATOM 1315 O O . ALA B 1 51 ? -14.039 -20.453 3.467 1 97.88 51 ALA B O 1
ATOM 1316 N N . LEU B 1 52 ? -13.648 -18.469 2.525 1 97.81 52 LEU B N 1
ATOM 1317 C CA . LEU B 1 52 ? -13.648 -19.047 1.181 1 97.81 52 LEU B CA 1
ATOM 1318 C C . LEU B 1 52 ? -12.492 -20.016 1.005 1 97.81 52 LEU B C 1
ATOM 1320 O O . LEU B 1 52 ? -12.656 -21.078 0.395 1 97.81 52 LEU B O 1
ATOM 1324 N N . LEU B 1 53 ? -11.359 -19.625 1.549 1 97.94 53 LEU B N 1
ATOM 1325 C CA . LEU B 1 53 ? -10.195 -20.5 1.433 1 97.94 53 LEU B CA 1
ATOM 1326 C C . LEU B 1 53 ? -10.406 -21.812 2.178 1 97.94 53 LEU B C 1
ATOM 1328 O O . LEU B 1 53 ? -10.047 -22.875 1.682 1 97.94 53 LEU B O 1
ATOM 1332 N N . LEU B 1 54 ? -10.992 -21.719 3.307 1 96.75 54 LEU B N 1
ATOM 1333 C CA . LEU B 1 54 ? -11.258 -22.922 4.102 1 96.75 54 LEU B CA 1
ATOM 1334 C C . LEU B 1 54 ? -12.32 -23.797 3.436 1 96.75 54 LEU B C 1
ATOM 1336 O O . LEU B 1 54 ? -12.18 -25.016 3.375 1 96.75 54 LEU B O 1
ATOM 1340 N N . ALA B 1 55 ? -13.312 -23.172 2.873 1 96.62 55 ALA B N 1
ATOM 1341 C CA . ALA B 1 55 ? -14.383 -23.906 2.186 1 96.62 55 ALA B CA 1
ATOM 1342 C C . ALA B 1 55 ? -13.852 -24.594 0.931 1 96.62 55 ALA B C 1
ATOM 1344 O O . ALA B 1 55 ? -14.32 -25.672 0.564 1 96.62 55 ALA B O 1
ATOM 1345 N N . GLY B 1 56 ? -12.922 -23.922 0.365 1 95.69 56 GLY B N 1
ATOM 1346 C CA . GLY B 1 56 ? -12.336 -24.469 -0.854 1 95.69 56 GLY B CA 1
ATOM 1347 C C . GLY B 1 56 ? -11.211 -25.453 -0.593 1 95.69 56 GLY B C 1
ATOM 1348 O O . GLY B 1 56 ? -10.562 -25.922 -1.529 1 95.69 56 GLY B O 1
ATOM 1349 N N . ARG B 1 57 ? -10.867 -25.719 0.653 1 95.75 57 ARG B N 1
ATOM 1350 C CA . ARG B 1 57 ? -9.82 -26.641 1.081 1 95.75 57 ARG B CA 1
ATOM 1351 C C . ARG B 1 57 ? -8.461 -26.219 0.546 1 95.75 57 ARG B C 1
ATOM 1353 O O . ARG B 1 57 ? -7.707 -27.047 0.026 1 95.75 57 ARG B O 1
ATOM 1360 N N . ALA B 1 58 ? -8.273 -24.938 0.651 1 96.19 58 ALA B N 1
ATOM 1361 C CA . ALA B 1 58 ? -6.961 -24.422 0.277 1 96.19 58 ALA B CA 1
ATOM 1362 C C . ALA B 1 58 ? -5.855 -25.062 1.108 1 96.19 58 ALA B C 1
ATOM 1364 O O . ALA B 1 58 ? -6.066 -25.406 2.273 1 96.19 58 ALA B O 1
ATOM 1365 N N . SER B 1 59 ? -4.684 -25.234 0.493 1 96.25 59 SER B N 1
ATOM 1366 C CA . SER B 1 59 ? -3.529 -25.797 1.191 1 96.25 59 SER B CA 1
ATOM 1367 C C . SER B 1 59 ? -3.012 -24.828 2.258 1 96.25 59 SER B C 1
ATOM 1369 O O . SER B 1 59 ? -3.342 -23.641 2.244 1 96.25 59 SER B O 1
ATOM 1371 N N . PHE B 1 60 ? -2.215 -25.328 3.102 1 96.19 60 PHE B N 1
ATOM 1372 C CA . PHE B 1 60 ? -1.654 -24.516 4.176 1 96.19 60 PHE B CA 1
ATOM 1373 C C . PHE B 1 60 ? -0.817 -23.375 3.615 1 96.19 60 PHE B C 1
ATOM 1375 O O . PHE B 1 60 ? -0.94 -22.234 4.059 1 96.19 60 PHE B O 1
ATOM 1382 N N . PRO B 1 61 ? 0.052 -23.656 2.578 1 95.69 61 PRO B N 1
ATOM 1383 C CA . PRO B 1 61 ? 0.804 -22.531 1.997 1 95.69 61 PRO B CA 1
ATOM 1384 C C . PRO B 1 61 ? -0.102 -21.469 1.404 1 95.69 61 PRO B C 1
ATOM 1386 O O . PRO B 1 61 ? 0.227 -20.281 1.459 1 95.69 61 PRO B O 1
ATOM 1389 N N . GLU B 1 62 ? -1.208 -21.844 0.854 1 96.81 62 GLU B N 1
ATOM 1390 C CA . GLU B 1 62 ? -2.15 -20.875 0.304 1 96.81 62 GLU B CA 1
ATOM 1391 C C . GLU B 1 62 ? -2.779 -20.016 1.406 1 96.81 62 GLU B C 1
ATOM 1393 O O . GLU B 1 62 ? -2.908 -18.797 1.264 1 96.81 62 GLU B O 1
ATOM 1398 N N . ILE B 1 63 ? -3.084 -20.641 2.514 1 97.44 63 ILE B N 1
ATOM 1399 C CA . ILE B 1 63 ? -3.676 -19.938 3.643 1 97.44 63 ILE B CA 1
ATOM 1400 C C . ILE B 1 63 ? -2.646 -18.984 4.254 1 97.44 63 ILE B C 1
ATOM 1402 O O . ILE B 1 63 ? -2.963 -17.844 4.578 1 97.44 63 ILE B O 1
ATOM 1406 N N . LEU B 1 64 ? -1.5 -19.484 4.328 1 97.44 64 LEU B N 1
ATOM 1407 C CA . LEU B 1 64 ? -0.428 -18.656 4.883 1 97.44 64 LEU B CA 1
ATOM 1408 C C . LEU B 1 64 ? -0.144 -17.469 3.986 1 97.44 64 LEU B C 1
ATOM 1410 O O . LEU B 1 64 ? 0.052 -16.344 4.477 1 97.44 64 LEU B O 1
ATOM 1414 N N . GLY B 1 65 ? -0.057 -17.703 2.676 1 97.25 65 GLY B N 1
ATOM 1415 C CA . GLY B 1 65 ? 0.132 -16.609 1.741 1 97.25 65 GLY B CA 1
ATOM 1416 C C . GLY B 1 65 ? -0.943 -15.547 1.846 1 97.25 65 GLY B C 1
ATOM 1417 O O . GLY B 1 65 ? -0.642 -14.352 1.847 1 97.25 65 GLY B O 1
ATOM 1418 N N . ALA B 1 66 ? -2.156 -15.984 1.999 1 98.12 66 ALA B N 1
ATOM 1419 C CA . ALA B 1 66 ? -3.273 -15.055 2.145 1 98.12 66 ALA B CA 1
ATOM 1420 C C . ALA B 1 66 ? -3.164 -14.266 3.445 1 98.12 66 ALA B C 1
ATOM 1422 O O . ALA B 1 66 ? -3.438 -13.062 3.475 1 98.12 66 ALA B O 1
ATOM 1423 N N . ALA B 1 67 ? -2.746 -14.938 4.492 1 98.31 67 ALA B N 1
ATOM 1424 C CA . ALA B 1 67 ? -2.59 -14.281 5.785 1 98.31 67 ALA B CA 1
ATOM 1425 C C . ALA B 1 67 ? -1.513 -13.203 5.727 1 98.31 67 ALA B C 1
ATOM 1427 O O . ALA B 1 67 ? -1.697 -12.102 6.254 1 98.31 67 ALA B O 1
ATOM 1428 N N . VAL B 1 68 ? -0.412 -13.492 5.094 1 98.44 68 VAL B N 1
ATOM 1429 C CA . VAL B 1 68 ? 0.687 -12.539 4.957 1 98.44 68 VAL B CA 1
ATOM 1430 C C . VAL B 1 68 ? 0.225 -11.328 4.152 1 98.44 68 VAL B C 1
ATOM 1432 O O . VAL B 1 68 ? 0.473 -10.18 4.547 1 98.44 68 VAL B O 1
ATOM 1435 N N . LEU B 1 69 ? -0.465 -11.594 3.053 1 98.69 69 LEU B N 1
ATOM 1436 C CA . LEU B 1 69 ? -0.948 -10.492 2.219 1 98.69 69 LEU B CA 1
ATOM 1437 C C . LEU B 1 69 ? -1.953 -9.633 2.979 1 98.69 69 LEU B C 1
ATOM 1439 O O . LEU B 1 69 ? -1.96 -8.414 2.836 1 98.69 69 LEU B O 1
ATOM 1443 N N . PHE B 1 70 ? -2.75 -10.242 3.785 1 98.75 70 PHE B N 1
ATOM 1444 C CA . PHE B 1 70 ? -3.727 -9.5 4.566 1 98.75 70 PHE B CA 1
ATOM 1445 C C . PHE B 1 70 ? -3.031 -8.617 5.602 1 98.75 70 PHE B C 1
ATOM 1447 O O . PHE B 1 70 ? -3.424 -7.469 5.812 1 98.75 70 PHE B O 1
ATOM 1454 N N . LEU B 1 71 ? -2.043 -9.156 6.234 1 98.75 71 LEU B N 1
ATOM 1455 C CA . LEU B 1 71 ? -1.291 -8.375 7.207 1 98.75 71 LEU B CA 1
ATOM 1456 C C . LEU B 1 71 ? -0.604 -7.188 6.543 1 98.75 71 LEU B C 1
ATOM 1458 O O . LEU B 1 71 ? -0.493 -6.113 7.137 1 98.75 71 LEU B O 1
ATOM 1462 N N . LEU B 1 72 ? -0.122 -7.379 5.305 1 98.62 72 LEU B N 1
ATOM 1463 C CA . LEU B 1 72 ? 0.458 -6.27 4.555 1 98.62 72 LEU B CA 1
ATOM 1464 C C . LEU B 1 72 ? -0.601 -5.223 4.227 1 98.62 72 LEU B C 1
ATOM 1466 O O . LEU B 1 72 ? -0.312 -4.023 4.223 1 98.62 72 LEU B O 1
ATOM 1470 N N . LEU B 1 73 ? -1.83 -5.664 3.963 1 98.75 73 LEU B N 1
ATOM 1471 C CA . LEU B 1 73 ? -2.941 -4.738 3.766 1 98.75 73 LEU B CA 1
ATOM 1472 C C . LEU B 1 73 ? -3.209 -3.932 5.031 1 98.75 73 LEU B C 1
ATOM 1474 O O . LEU B 1 73 ? -3.387 -2.713 4.969 1 98.75 73 LEU B O 1
ATOM 1478 N N . VAL B 1 74 ? -3.197 -4.555 6.211 1 98.62 74 VAL B N 1
ATOM 1479 C CA . VAL B 1 74 ? -3.402 -3.877 7.488 1 98.62 74 VAL B CA 1
ATOM 1480 C C . VAL B 1 74 ? -2.295 -2.85 7.711 1 98.62 74 VAL B C 1
ATOM 1482 O O . VAL B 1 74 ? -2.561 -1.721 8.133 1 98.62 74 VAL B O 1
ATOM 1485 N N . ALA B 1 75 ? -1.058 -3.227 7.352 1 98.69 75 ALA B N 1
ATOM 1486 C CA . ALA B 1 75 ? 0.075 -2.312 7.484 1 98.69 75 ALA B CA 1
ATOM 1487 C C . ALA B 1 75 ? -0.112 -1.077 6.605 1 98.69 75 ALA B C 1
ATOM 1489 O O . ALA B 1 75 ? 0.109 0.05 7.055 1 98.69 75 ALA B O 1
ATOM 1490 N N . ALA B 1 76 ? -0.538 -1.271 5.402 1 98.44 76 ALA B N 1
ATOM 1491 C CA . ALA B 1 76 ? -0.75 -0.154 4.484 1 98.44 76 ALA B CA 1
ATOM 1492 C C . ALA B 1 76 ? -1.876 0.752 4.977 1 98.44 76 ALA B C 1
ATOM 1494 O O . ALA B 1 76 ? -1.768 1.979 4.91 1 98.44 76 ALA B O 1
ATOM 1495 N N . GLU B 1 77 ? -2.951 0.173 5.477 1 98.44 77 GLU B N 1
ATOM 1496 C CA . GLU B 1 77 ? -4.074 0.944 6 1 98.44 77 GLU B CA 1
ATOM 1497 C C . GLU B 1 77 ? -3.664 1.746 7.23 1 98.44 77 GLU B C 1
ATOM 1499 O O . GLU B 1 77 ? -4.074 2.898 7.391 1 98.44 77 GLU B O 1
ATOM 1504 N N . ALA B 1 78 ? -2.879 1.125 8.055 1 98.56 78 ALA B N 1
ATOM 1505 C CA . ALA B 1 78 ? -2.379 1.831 9.227 1 98.56 78 ALA B CA 1
ATOM 1506 C C . ALA B 1 78 ? -1.518 3.025 8.828 1 98.56 78 ALA B C 1
ATOM 1508 O O . ALA B 1 78 ? -1.663 4.117 9.383 1 98.56 78 ALA B O 1
ATOM 1509 N N . LEU B 1 79 ? -0.644 2.842 7.848 1 98.44 79 LEU B N 1
ATOM 1510 C CA . LEU B 1 79 ? 0.205 3.926 7.367 1 98.44 79 LEU B CA 1
ATOM 1511 C C . LEU B 1 79 ? -0.627 5.012 6.691 1 98.44 79 LEU B C 1
ATOM 1513 O O . LEU B 1 79 ? -0.381 6.203 6.891 1 98.44 79 LEU B O 1
ATOM 1517 N N . ASN B 1 80 ? -1.622 4.605 5.926 1 98.06 80 ASN B N 1
ATOM 1518 C CA . ASN B 1 80 ? -2.525 5.574 5.312 1 98.06 80 ASN B CA 1
ATOM 1519 C C . ASN B 1 80 ? -3.256 6.402 6.367 1 98.06 80 ASN B C 1
ATOM 1521 O O . ASN B 1 80 ? -3.355 7.625 6.238 1 98.06 80 ASN B O 1
ATOM 1525 N N . THR B 1 81 ? -3.738 5.742 7.387 1 98.5 81 THR B N 1
ATOM 1526 C CA . THR B 1 81 ? -4.434 6.43 8.469 1 98.5 81 THR B CA 1
ATOM 1527 C C . THR B 1 81 ? -3.49 7.387 9.195 1 98.5 81 THR B C 1
ATOM 1529 O O . THR B 1 81 ? -3.885 8.492 9.562 1 98.5 81 THR B O 1
ATOM 1532 N N . ALA B 1 82 ? -2.234 6.949 9.398 1 98.12 82 ALA B N 1
ATOM 1533 C CA . ALA B 1 82 ? -1.237 7.836 10 1 98.12 82 ALA B CA 1
ATOM 1534 C C . ALA B 1 82 ? -1.045 9.094 9.156 1 98.12 82 ALA B C 1
ATOM 1536 O O . ALA B 1 82 ? -0.986 10.203 9.695 1 98.12 82 ALA B O 1
ATOM 1537 N N . ILE B 1 83 ? -0.966 8.969 7.84 1 97.75 83 ILE B N 1
ATOM 1538 C CA . ILE B 1 83 ? -0.826 10.102 6.93 1 97.75 83 ILE B CA 1
ATOM 1539 C C . ILE B 1 83 ? -2.053 11.008 7.039 1 97.75 83 ILE B C 1
ATOM 1541 O O . ILE B 1 83 ? -1.924 12.227 7.117 1 97.75 83 ILE B O 1
ATOM 1545 N N . GLU B 1 84 ? -3.209 10.398 7.098 1 97.62 84 GLU B N 1
ATOM 1546 C CA . GLU B 1 84 ? -4.453 11.156 7.195 1 97.62 84 GLU B CA 1
ATOM 1547 C C . GLU B 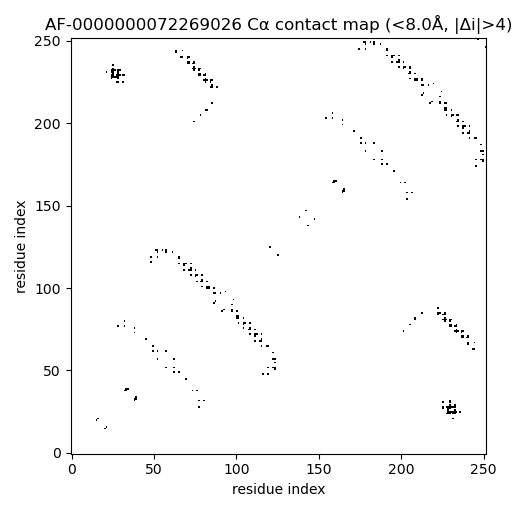1 84 ? -4.5 11.984 8.477 1 97.62 84 GLU B C 1
ATOM 1549 O O . GLU B 1 84 ? -4.902 13.148 8.461 1 97.62 84 GLU B O 1
ATOM 1554 N N . VAL B 1 85 ? -4.074 11.367 9.562 1 97.12 85 VAL B N 1
ATOM 1555 C CA . VAL B 1 85 ? -4.09 12.047 10.852 1 97.12 85 VAL B CA 1
ATOM 1556 C C . VAL B 1 85 ? -3.166 13.266 10.812 1 97.12 85 VAL B C 1
ATOM 1558 O O . VAL B 1 85 ? -3.537 14.352 11.258 1 97.12 85 VAL B O 1
ATOM 1561 N N . VAL B 1 86 ? -2.01 13.102 10.234 1 97.25 86 VAL B N 1
ATOM 1562 C CA . VAL B 1 86 ? -1.028 14.18 10.148 1 97.25 86 VAL B CA 1
ATOM 1563 C C . VAL B 1 86 ? -1.555 15.289 9.242 1 97.25 86 VAL B C 1
ATOM 1565 O O . VAL B 1 86 ? -1.526 16.469 9.602 1 97.25 86 VAL B O 1
ATOM 1568 N N . VAL B 1 87 ? -2.072 14.938 8.102 1 97.25 87 VAL B N 1
ATOM 1569 C CA . VAL B 1 87 ? -2.506 15.898 7.094 1 97.25 87 VAL B CA 1
ATOM 1570 C C . VAL B 1 87 ? -3.73 16.656 7.594 1 97.25 87 VAL B C 1
ATOM 1572 O O . VAL B 1 87 ? -3.881 17.844 7.328 1 97.25 87 VAL B O 1
ATOM 1575 N N . ASP B 1 88 ? -4.605 15.945 8.289 1 96.62 88 ASP B N 1
ATOM 1576 C CA . ASP B 1 88 ? -5.789 16.609 8.836 1 96.62 88 ASP B CA 1
ATOM 1577 C C . ASP B 1 88 ? -5.398 17.656 9.883 1 96.62 88 ASP B C 1
ATOM 1579 O O . ASP B 1 88 ? -6.062 18.688 10.016 1 96.62 88 ASP B O 1
ATOM 1583 N N . HIS B 1 89 ? -4.352 17.312 10.586 1 96.12 89 HIS B N 1
ATOM 1584 C CA . HIS B 1 89 ? -3.855 18.281 11.555 1 96.12 89 HIS B CA 1
ATOM 1585 C C . HIS B 1 89 ? -3.254 19.5 10.867 1 96.12 89 HIS B C 1
ATOM 1587 O O . HIS B 1 89 ? -3.467 20.625 11.297 1 96.12 89 HIS B O 1
ATOM 1593 N N . LEU B 1 90 ? -2.533 19.312 9.812 1 96.06 90 LEU B N 1
ATOM 1594 C CA . LEU B 1 90 ? -1.819 20.359 9.102 1 96.06 90 LEU B CA 1
ATOM 1595 C C . LEU B 1 90 ? -2.781 21.203 8.266 1 96.06 90 LEU B C 1
ATOM 1597 O O . LEU B 1 90 ? -2.516 22.375 8 1 96.06 90 LEU B O 1
ATOM 1601 N N . ALA B 1 91 ? -3.793 20.594 7.797 1 95.06 91 ALA B N 1
ATOM 1602 C CA . ALA B 1 91 ? -4.762 21.25 6.918 1 95.06 91 ALA B CA 1
ATOM 1603 C C . ALA B 1 91 ? -6.191 20.891 7.316 1 95.06 91 ALA B C 1
ATOM 1605 O O . ALA B 1 91 ? -6.871 20.141 6.613 1 95.06 91 ALA B O 1
ATOM 1606 N N . PRO B 1 92 ? -6.617 21.578 8.352 1 91.62 92 PRO B N 1
ATOM 1607 C CA . PRO B 1 92 ? -7.984 21.281 8.797 1 91.62 92 PRO B CA 1
ATOM 1608 C C . PRO B 1 92 ? -9.031 21.641 7.75 1 91.62 92 PRO B C 1
ATOM 1610 O O . PRO B 1 92 ? -10.125 21.062 7.734 1 91.62 92 PRO B O 1
ATOM 1613 N N . GLY B 1 93 ? -8.75 22.469 6.91 1 90.75 93 GLY B N 1
ATOM 1614 C CA . GLY B 1 93 ? -9.578 22.797 5.754 1 90.75 93 GLY B CA 1
ATOM 1615 C C . GLY B 1 93 ? -9.117 22.094 4.488 1 90.75 93 GLY B C 1
ATOM 1616 O O . GLY B 1 93 ? -8.625 20.969 4.535 1 90.75 93 GLY B O 1
ATOM 1617 N N . TRP B 1 94 ? -9.438 22.641 3.41 1 90.06 94 TRP B N 1
ATOM 1618 C CA . TRP B 1 94 ? -9.031 22.031 2.143 1 90.06 94 TRP B CA 1
ATOM 1619 C C . TRP B 1 94 ? -7.66 22.547 1.709 1 90.06 94 TRP B C 1
ATOM 1621 O O . TRP B 1 94 ? -7.379 23.734 1.794 1 90.06 94 TRP B O 1
ATOM 1631 N N . ALA B 1 95 ? -6.766 21.641 1.403 1 95.75 95 ALA B N 1
ATOM 1632 C CA . ALA B 1 95 ? -5.469 21.953 0.818 1 95.75 95 ALA B CA 1
ATOM 1633 C C . ALA B 1 95 ? -5.078 20.922 -0.239 1 95.75 95 ALA B C 1
ATOM 1635 O O . ALA B 1 95 ? -5.328 19.734 -0.071 1 95.75 95 ALA B O 1
ATOM 1636 N N . GLU B 1 96 ? -4.492 21.438 -1.227 1 96.12 96 GLU B N 1
ATOM 1637 C CA . GLU B 1 96 ? -4.117 20.578 -2.344 1 96.12 96 GLU B CA 1
ATOM 1638 C C . GLU B 1 96 ? -3.164 19.484 -1.896 1 96.12 96 GLU B C 1
ATOM 1640 O O . GLU B 1 96 ? -3.326 18.312 -2.275 1 96.12 96 GLU B O 1
ATOM 1645 N N . PHE B 1 97 ? -2.123 19.844 -1.095 1 96.38 97 PHE B N 1
ATOM 1646 C CA . PHE B 1 97 ? -1.169 18.828 -0.657 1 96.38 97 PHE B CA 1
ATOM 1647 C C . PHE B 1 97 ? -1.862 17.75 0.17 1 96.38 97 PHE B C 1
ATOM 1649 O O . PHE B 1 97 ? -1.491 16.578 0.106 1 96.38 97 PHE B O 1
ATOM 1656 N N . ALA B 1 98 ? -2.861 18.156 0.982 1 97.25 98 ALA B N 1
ATOM 1657 C CA . ALA B 1 98 ? -3.615 17.219 1.812 1 97.25 98 ALA B CA 1
ATOM 1658 C C . ALA B 1 98 ? -4.41 16.25 0.951 1 97.25 98 ALA B C 1
ATOM 1660 O O . ALA B 1 98 ? -4.383 15.039 1.193 1 97.25 98 ALA B O 1
ATOM 1661 N N . ARG B 1 99 ? -5.047 16.797 -0.062 1 97.06 99 ARG B N 1
ATOM 1662 C CA . ARG B 1 99 ? -5.797 15.953 -0.992 1 97.06 99 ARG B CA 1
ATOM 1663 C C . ARG B 1 99 ? -4.875 14.953 -1.686 1 97.06 99 ARG B C 1
ATOM 1665 O O . ARG B 1 99 ? -5.18 13.758 -1.749 1 97.06 99 ARG B O 1
ATOM 1672 N N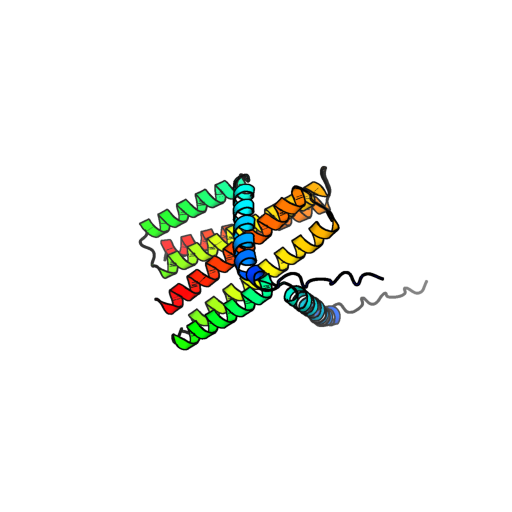 . ASP B 1 100 ? -3.793 15.477 -2.166 1 98 100 ASP B N 1
ATOM 1673 C CA . ASP B 1 100 ? -2.855 14.617 -2.879 1 98 100 ASP B CA 1
ATOM 1674 C C . ASP B 1 100 ? -2.342 13.492 -1.977 1 98 100 ASP B C 1
ATOM 1676 O O . ASP B 1 100 ? -2.289 12.336 -2.387 1 98 100 ASP B O 1
ATOM 1680 N N . ALA B 1 101 ? -1.951 13.828 -0.766 1 98.19 101 ALA B N 1
ATOM 1681 C CA . ALA B 1 101 ? -1.431 12.836 0.174 1 98.19 101 ALA B CA 1
ATOM 1682 C C . ALA B 1 101 ? -2.473 11.766 0.474 1 98.19 101 ALA B C 1
ATOM 1684 O O . ALA B 1 101 ? -2.164 10.57 0.466 1 98.19 101 ALA B O 1
ATOM 1685 N N . LYS B 1 102 ? -3.672 12.156 0.727 1 97.75 102 LYS B N 1
ATOM 1686 C CA . LYS B 1 102 ? -4.738 11.211 1.052 1 97.75 102 LYS B CA 1
ATOM 1687 C C . LYS B 1 102 ? -5.078 10.328 -0.148 1 97.75 102 LYS B C 1
ATOM 1689 O O . LYS B 1 102 ? -5.312 9.133 0.003 1 97.75 102 LYS B O 1
ATOM 1694 N N . ASP B 1 103 ? -5.125 10.969 -1.323 1 98.25 103 ASP B N 1
ATOM 1695 C CA . ASP B 1 103 ? -5.406 10.211 -2.539 1 98.25 103 ASP B CA 1
ATOM 1696 C C . ASP B 1 103 ? -4.32 9.172 -2.801 1 98.25 103 ASP B C 1
ATOM 1698 O O . ASP B 1 103 ? -4.617 8.047 -3.213 1 98.25 103 ASP B O 1
ATOM 1702 N N . LEU B 1 104 ? -3.105 9.523 -2.594 1 98.56 104 LEU B N 1
ATOM 1703 C CA . LEU B 1 104 ? -1.98 8.609 -2.75 1 98.56 104 LEU B CA 1
ATOM 1704 C C . LEU B 1 104 ? -2.064 7.469 -1.742 1 98.56 104 LEU B C 1
ATOM 1706 O O . LEU B 1 104 ? -1.819 6.312 -2.086 1 98.56 104 LEU B O 1
ATOM 1710 N N . GLY B 1 105 ? -2.357 7.793 -0.487 1 98.25 105 GLY B N 1
ATOM 1711 C CA . GLY B 1 105 ? -2.582 6.75 0.504 1 98.25 105 GLY B CA 1
ATOM 1712 C C . GLY B 1 105 ? -3.676 5.777 0.108 1 98.25 105 GLY B C 1
ATOM 1713 O O . GLY B 1 105 ? -3.514 4.562 0.251 1 98.25 105 GLY B O 1
ATOM 1714 N N . SER B 1 106 ? -4.777 6.316 -0.35 1 97.81 106 SER B N 1
ATOM 1715 C CA . SER B 1 106 ? -5.887 5.484 -0.802 1 97.81 106 SER B CA 1
ATOM 1716 C C . SER B 1 106 ? -5.449 4.543 -1.922 1 97.81 106 SER B C 1
ATOM 1718 O O . SER B 1 106 ? -5.879 3.391 -1.975 1 97.81 106 SER B O 1
ATOM 1720 N N . LEU B 1 107 ? -4.684 5.074 -2.846 1 98.31 107 LEU B N 1
ATOM 1721 C CA . LEU B 1 107 ? -4.156 4.25 -3.93 1 98.31 107 LEU B CA 1
ATOM 1722 C C . LEU B 1 107 ? -3.334 3.092 -3.379 1 98.31 107 LEU B C 1
ATOM 1724 O O . LEU B 1 107 ? -3.447 1.961 -3.855 1 98.31 107 LEU B O 1
ATOM 1728 N N . ALA B 1 108 ? -2.449 3.324 -2.396 1 98.62 108 ALA B N 1
ATOM 1729 C CA . ALA B 1 108 ? -1.625 2.275 -1.801 1 98.62 108 ALA B CA 1
ATOM 1730 C C . ALA B 1 108 ? -2.49 1.149 -1.244 1 98.62 108 ALA B C 1
ATOM 1732 O O . ALA B 1 108 ? -2.227 -0.028 -1.499 1 98.62 108 ALA B O 1
ATOM 1733 N N . VAL B 1 109 ? -3.484 1.503 -0.532 1 98.5 109 VAL B N 1
ATOM 1734 C CA . VAL B 1 109 ? -4.379 0.521 0.072 1 98.5 109 VAL B CA 1
ATOM 1735 C C . VAL B 1 109 ? -5.109 -0.253 -1.023 1 98.5 109 VAL B C 1
ATOM 1737 O O . VAL B 1 109 ? -5.246 -1.477 -0.944 1 98.5 109 VAL B O 1
ATOM 1740 N N . LEU B 1 110 ? -5.562 0.435 -2.051 1 98 110 LEU B N 1
ATOM 1741 C CA . LEU B 1 110 ? -6.246 -0.23 -3.154 1 98 110 LEU B CA 1
ATOM 1742 C C . LEU B 1 110 ? -5.34 -1.274 -3.803 1 98 110 LEU B C 1
ATOM 1744 O O . LEU B 1 110 ? -5.793 -2.369 -4.145 1 98 110 LEU B O 1
ATOM 1748 N N . CYS B 1 111 ? -4.113 -0.946 -4.004 1 98.31 111 CYS B N 1
ATOM 1749 C CA . CYS B 1 111 ? -3.18 -1.9 -4.586 1 98.31 111 CYS B CA 1
ATOM 1750 C C . CYS B 1 111 ? -3.121 -3.182 -3.764 1 98.31 111 CYS B C 1
ATOM 1752 O O . CYS B 1 111 ? -3.135 -4.281 -4.316 1 98.31 111 CYS B O 1
ATOM 1754 N N . LEU B 1 112 ? -3.078 -3.061 -2.436 1 98.44 112 LEU B N 1
ATOM 1755 C CA . LEU B 1 112 ? -2.986 -4.238 -1.579 1 98.44 112 LEU B CA 1
ATOM 1756 C C . LEU B 1 112 ? -4.312 -4.984 -1.536 1 98.44 112 LEU B C 1
ATOM 1758 O O . LEU B 1 112 ? -4.336 -6.215 -1.413 1 98.44 112 LEU B O 1
ATOM 1762 N N . ILE B 1 113 ? -5.375 -4.254 -1.665 1 98.31 113 ILE B N 1
ATOM 1763 C CA . ILE B 1 113 ? -6.664 -4.93 -1.778 1 98.31 113 ILE B CA 1
ATOM 1764 C C . ILE B 1 113 ? -6.691 -5.785 -3.041 1 98.31 113 ILE B C 1
ATOM 1766 O O . ILE B 1 113 ? -7.078 -6.957 -2.998 1 98.31 113 ILE B O 1
ATOM 1770 N N . LEU B 1 114 ? -6.273 -5.223 -4.133 1 98 114 LEU B N 1
ATOM 1771 C CA . LEU B 1 114 ? -6.246 -5.957 -5.395 1 98 114 LEU B CA 1
ATOM 1772 C C . LEU B 1 114 ? -5.332 -7.176 -5.293 1 98 114 LEU B C 1
ATOM 1774 O O . LEU B 1 114 ? -5.656 -8.25 -5.809 1 98 114 LEU B O 1
ATOM 1778 N N . ALA B 1 115 ? -4.188 -7.043 -4.645 1 98.38 115 ALA B N 1
ATOM 1779 C CA . ALA B 1 115 ? -3.273 -8.164 -4.453 1 98.38 115 ALA B CA 1
ATOM 1780 C C . ALA B 1 115 ? -3.939 -9.289 -3.654 1 98.38 115 ALA B C 1
ATOM 1782 O O . ALA B 1 115 ? -3.812 -10.461 -4 1 98.38 115 ALA B O 1
ATOM 1783 N N . ASN B 1 116 ? -4.594 -8.898 -2.596 1 98.5 116 ASN B N 1
ATOM 1784 C CA . ASN B 1 116 ? -5.289 -9.875 -1.768 1 98.5 116 ASN B CA 1
ATOM 1785 C C . ASN B 1 116 ? -6.379 -10.602 -2.551 1 98.5 116 ASN B C 1
ATOM 1787 O O . ASN B 1 116 ? -6.473 -11.828 -2.504 1 98.5 116 ASN B O 1
ATOM 1791 N N . VAL B 1 117 ? -7.172 -9.875 -3.254 1 98 117 VAL B N 1
ATOM 1792 C CA . VAL B 1 117 ? -8.281 -10.445 -4.004 1 98 117 VAL B CA 1
ATOM 1793 C C . VAL B 1 117 ? -7.75 -11.383 -5.09 1 98 117 VAL B C 1
ATOM 1795 O O . VAL B 1 117 ? -8.258 -12.492 -5.266 1 98 117 VAL B O 1
ATOM 1798 N N . ALA B 1 118 ? -6.73 -10.938 -5.797 1 97.81 118 ALA B N 1
ATOM 1799 C CA . ALA B 1 118 ? -6.133 -11.758 -6.848 1 97.81 118 ALA B CA 1
ATOM 1800 C C . ALA B 1 118 ? -5.59 -13.07 -6.277 1 97.81 118 ALA B C 1
ATOM 1802 O O . ALA B 1 118 ? -5.762 -14.133 -6.875 1 97.81 118 ALA B O 1
ATOM 1803 N N . PHE B 1 119 ? -4.957 -13.008 -5.16 1 98 119 PHE B N 1
ATOM 1804 C CA . PHE B 1 119 ? -4.363 -14.188 -4.551 1 98 119 PHE B CA 1
ATOM 1805 C C . PHE B 1 119 ? -5.445 -15.164 -4.102 1 98 119 PHE B C 1
ATOM 1807 O O . PHE B 1 119 ? -5.359 -16.359 -4.375 1 98 119 PHE B O 1
ATOM 1814 N N . VAL B 1 120 ? -6.465 -14.656 -3.479 1 97.75 120 VAL B N 1
ATOM 1815 C CA . VAL B 1 120 ? -7.543 -15.516 -2.992 1 97.75 120 VAL B CA 1
ATOM 1816 C C . VAL B 1 120 ? -8.273 -16.141 -4.176 1 97.75 120 VAL B C 1
ATOM 1818 O O . VAL B 1 120 ? -8.602 -17.328 -4.148 1 97.75 120 VAL B O 1
ATOM 1821 N N . ALA B 1 121 ? -8.516 -15.359 -5.215 1 96.56 121 ALA B N 1
ATOM 1822 C CA . ALA B 1 121 ? -9.156 -15.883 -6.414 1 96.56 121 ALA B CA 1
ATOM 1823 C C . ALA B 1 121 ? -8.344 -17.031 -7.023 1 96.56 121 ALA B C 1
ATOM 1825 O O . ALA B 1 121 ? -8.898 -18.047 -7.406 1 96.56 121 ALA B O 1
ATOM 1826 N N . TYR B 1 122 ? -7.086 -16.812 -7.07 1 96 122 TYR B N 1
ATOM 1827 C CA . TYR B 1 122 ? -6.199 -17.859 -7.598 1 96 122 TYR B CA 1
ATOM 1828 C C . TYR B 1 122 ? -6.258 -19.109 -6.734 1 96 122 TYR B C 1
ATOM 1830 O O . TYR B 1 122 ? -6.359 -20.219 -7.258 1 96 122 TYR B O 1
ATOM 1838 N N . ALA B 1 123 ? -6.219 -18.922 -5.438 1 94.88 123 ALA B N 1
ATOM 1839 C CA . ALA B 1 123 ? -6.172 -20.047 -4.516 1 94.88 123 ALA B CA 1
ATOM 1840 C C . ALA B 1 123 ? -7.457 -20.875 -4.582 1 94.88 123 ALA B C 1
ATOM 1842 O O . ALA B 1 123 ? -7.438 -22.078 -4.391 1 94.88 123 ALA B O 1
ATOM 1843 N N . ILE B 1 124 ? -8.508 -20.203 -4.941 1 93.56 124 ILE B N 1
ATOM 1844 C CA . ILE B 1 124 ? -9.797 -20.875 -4.965 1 93.56 124 ILE B CA 1
ATOM 1845 C C . ILE B 1 124 ? -10.039 -21.5 -6.34 1 93.56 124 ILE B C 1
ATOM 1847 O O . ILE B 1 124 ? -10.57 -22.609 -6.449 1 93.56 124 ILE B O 1
ATOM 1851 N N . LEU B 1 125 ? -9.625 -20.75 -7.34 1 87.88 125 LEU B N 1
ATOM 1852 C CA . LEU B 1 125 ? -9.953 -21.172 -8.695 1 87.88 125 LEU B CA 1
ATOM 1853 C C . LEU B 1 125 ? -8.859 -22.078 -9.258 1 87.88 125 LEU B C 1
ATOM 1855 O O . LEU B 1 125 ? -9.086 -22.797 -10.242 1 87.88 125 LEU B O 1
ATOM 1859 N N . GLY B 1 126 ? -7.59 -21.953 -8.758 1 76.06 126 GLY B N 1
ATOM 1860 C CA . GLY B 1 126 ? -6.516 -22.797 -9.281 1 76.06 126 GLY B CA 1
ATOM 1861 C C . GLY B 1 126 ? -6.449 -24.156 -8.633 1 76.06 126 GLY B C 1
ATOM 1862 O O . GLY B 1 126 ? -6.973 -25.141 -9.172 1 76.06 126 GLY B O 1
#

Nearest PDB structures (foldseek):
  5d56-assembly1_A  TM=8.382E-01  e=1.903E-04  Escherichia coli K-12
  4brb-assembly2_D  TM=8.955E-01  e=7.886E-04  Escherichia coli K-12
  5d6i-assembly1_C  TM=8.556E-01  e=1.267E-03  Escherichia coli
  4d2e-assembly1_B  TM=7.652E-01  e=3.268E-03  Escherichia coli K-12
  4brr-assembly1_B  TM=7.682E-01  e=4.142E-03  Escherichia coli K-12

Secondary structure (DSSP, 8-state):
-----------TTHHHHHHHHHHHHHHHHHHHHTT-HHHHHHHHHHHHHHHHHHHTT--HHHHHHHHHHHHHHHHHHHHHHHHHHHHHHH-SS--HHHHHHHHHHHHHHHHHHHHHHHHHHHHHH-/----------SSHHHHHHHHHHHHHHHHHHHHHTT-HHHHHHHHHHHHHHHHHHHTT--HHHHHHHHHHHHHHHHHHHHHHHHHHHHHHH-SS--HHHHHHHHHHHHHHHHHHHHHHHHHHHHHH-

Radius of gyration: 22.31 Å; Cα contacts (8 Å, |Δi|>4): 201; chains: 2; bounding box: 78×54×68 Å

pLDDT: mean 88.3, std 19.55, range [33.44, 98.94]